Protein AF-A0A8H3CJD5-F1 (afdb_monomer)

Structure (mmCIF, N/CA/C/O backbone):
data_AF-A0A8H3CJD5-F1
#
_entry.id   AF-A0A8H3CJD5-F1
#
loop_
_atom_site.group_PDB
_atom_site.id
_atom_site.type_symbol
_atom_site.label_atom_id
_atom_site.label_alt_id
_atom_site.label_comp_id
_atom_site.label_asym_id
_atom_site.label_entity_id
_atom_site.label_seq_id
_atom_site.pdbx_PDB_ins_code
_atom_site.Cartn_x
_atom_site.Cartn_y
_atom_site.Cartn_z
_atom_site.occupancy
_atom_site.B_iso_or_equiv
_atom_site.auth_seq_id
_atom_site.auth_comp_id
_atom_site.auth_asym_id
_atom_site.auth_atom_id
_atom_site.pdbx_PDB_model_num
ATOM 1 N N . MET A 1 1 ? 8.007 17.755 4.905 1.00 32.25 1 MET A N 1
ATOM 2 C CA . MET A 1 1 ? 7.784 16.743 3.849 1.00 32.25 1 MET A CA 1
ATOM 3 C C . MET A 1 1 ? 7.126 15.543 4.519 1.00 32.25 1 MET A C 1
ATOM 5 O O . MET A 1 1 ? 7.760 14.934 5.369 1.00 32.25 1 MET A O 1
AT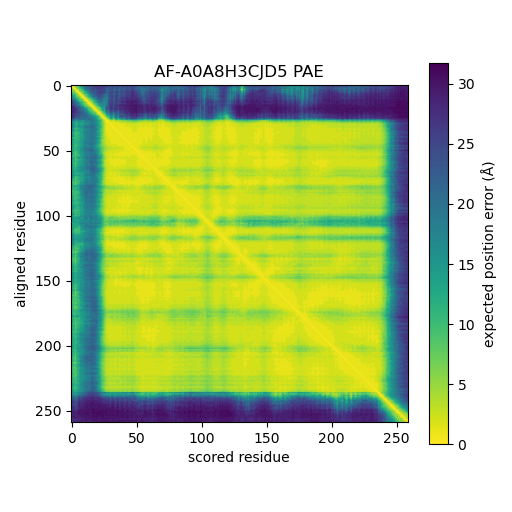OM 9 N N . SER A 1 2 ? 5.837 15.286 4.283 1.00 36.25 2 SER A N 1
ATOM 10 C CA . SER A 1 2 ? 5.121 14.165 4.912 1.00 36.25 2 SER A CA 1
ATOM 11 C C . SER A 1 2 ? 5.588 12.843 4.292 1.00 36.25 2 SER A C 1
ATOM 13 O O . SER A 1 2 ? 5.444 12.630 3.088 1.00 36.25 2 SER A O 1
ATOM 15 N N . MET A 1 3 ? 6.229 11.997 5.103 1.00 37.34 3 MET A N 1
ATOM 16 C CA . MET A 1 3 ? 6.775 10.709 4.666 1.00 37.34 3 MET A CA 1
ATOM 17 C C . MET A 1 3 ? 5.671 9.660 4.519 1.00 37.34 3 MET A C 1
ATOM 19 O O . MET A 1 3 ? 4.773 9.578 5.353 1.00 37.34 3 MET A O 1
ATOM 23 N N . TRP A 1 4 ? 5.809 8.828 3.486 1.00 46.38 4 TRP A N 1
ATOM 24 C CA . TRP A 1 4 ? 4.890 7.768 3.057 1.00 46.38 4 TRP A CA 1
ATOM 25 C C . TRP A 1 4 ? 4.510 6.694 4.075 1.00 46.38 4 TRP A C 1
ATOM 27 O O . TRP A 1 4 ? 3.525 5.992 3.866 1.00 46.38 4 TRP A O 1
ATOM 37 N N . TYR A 1 5 ? 5.265 6.543 5.160 1.00 40.59 5 TYR A N 1
ATOM 38 C CA . TYR A 1 5 ? 5.027 5.476 6.121 1.00 40.59 5 TYR A CA 1
ATOM 39 C C . TYR A 1 5 ? 4.944 6.018 7.539 1.00 40.59 5 TYR A C 1
ATOM 41 O O . TYR A 1 5 ? 5.945 6.410 8.139 1.00 40.59 5 TYR A O 1
ATOM 49 N N . GLY A 1 6 ? 3.758 5.876 8.130 1.00 39.88 6 GLY A N 1
ATOM 50 C CA . GLY A 1 6 ? 3.691 5.529 9.540 1.00 39.88 6 GLY A CA 1
ATOM 51 C C . GLY A 1 6 ? 4.467 4.224 9.749 1.00 39.88 6 GLY A C 1
ATOM 52 O O . GLY A 1 6 ? 4.307 3.274 8.992 1.00 39.88 6 GLY A O 1
ATOM 53 N N . ASN A 1 7 ? 5.347 4.189 10.746 1.00 38.81 7 ASN A N 1
ATOM 54 C CA . ASN A 1 7 ? 6.094 3.036 11.273 1.00 38.81 7 ASN A CA 1
ATOM 55 C C . ASN A 1 7 ? 5.765 1.635 10.697 1.00 38.81 7 ASN A C 1
ATOM 57 O O . ASN A 1 7 ? 5.088 0.850 11.355 1.00 38.81 7 ASN A O 1
ATOM 61 N N . SER A 1 8 ? 6.297 1.265 9.529 1.00 36.72 8 SER A N 1
ATOM 62 C CA . SER A 1 8 ? 6.505 -0.152 9.195 1.00 36.72 8 SER A CA 1
ATOM 63 C C . SER A 1 8 ? 7.839 -0.606 9.807 1.00 36.72 8 SER A C 1
ATOM 65 O O . SER A 1 8 ? 8.872 0.047 9.621 1.00 36.72 8 SER A O 1
ATOM 67 N N . TYR A 1 9 ? 7.804 -1.633 10.658 1.00 40.12 9 TYR A N 1
ATOM 68 C CA . TYR A 1 9 ? 8.939 -2.053 11.488 1.00 40.12 9 TYR A CA 1
ATOM 69 C C . TYR A 1 9 ? 9.870 -3.011 10.732 1.00 40.12 9 TYR A C 1
ATOM 71 O O . TYR A 1 9 ? 9.428 -4.027 10.198 1.00 40.12 9 TYR A O 1
ATOM 79 N N . SER A 1 10 ? 11.173 -2.709 10.760 1.00 31.14 10 SER A N 1
ATOM 80 C CA . SER A 1 10 ? 12.240 -3.700 10.594 1.00 31.14 10 SER A CA 1
ATOM 81 C C . SER A 1 10 ? 12.514 -4.333 11.960 1.00 31.14 10 SER A C 1
ATOM 83 O O . SER A 1 10 ? 12.595 -3.622 12.963 1.00 31.14 10 SER A O 1
ATOM 85 N N . SER A 1 11 ? 12.613 -5.661 12.013 1.00 33.69 11 SER A N 1
ATOM 86 C CA . SER A 1 11 ? 13.013 -6.378 13.223 1.00 33.69 11 SER A CA 1
ATOM 87 C C . SER A 1 11 ? 14.509 -6.187 13.447 1.00 33.69 11 SER A C 1
ATOM 89 O O . SER A 1 11 ? 15.326 -6.846 12.807 1.00 33.69 11 SER A O 1
ATOM 91 N N . TYR A 1 12 ? 14.859 -5.314 14.374 1.00 28.00 12 TYR A N 1
ATOM 92 C CA . TYR A 1 12 ? 16.090 -5.486 15.124 1.00 28.00 12 TYR A CA 1
ATOM 93 C C . TYR A 1 12 ? 15.682 -5.734 16.571 1.00 28.00 12 TYR A C 1
ATOM 95 O O . TYR A 1 12 ? 15.040 -4.889 17.197 1.00 28.00 12 TYR A O 1
ATOM 103 N N . ASP A 1 13 ? 15.968 -6.951 17.031 1.00 42.56 13 ASP A N 1
ATOM 104 C CA . ASP A 1 13 ? 15.887 -7.360 18.428 1.00 42.56 13 ASP A CA 1
ATOM 105 C C . ASP A 1 13 ? 16.680 -6.389 19.301 1.00 42.56 13 ASP A C 1
ATOM 107 O O . ASP A 1 13 ? 17.832 -6.107 18.987 1.00 42.56 13 ASP A O 1
ATOM 111 N N . MET A 1 14 ? 16.073 -5.904 20.388 1.00 30.45 14 MET A N 1
ATOM 112 C CA . MET A 1 14 ? 16.760 -5.370 21.572 1.00 30.45 14 MET A CA 1
ATOM 113 C C . MET A 1 14 ? 15.810 -5.379 22.795 1.00 30.45 14 MET A C 1
ATOM 115 O O . MET A 1 14 ? 14.591 -5.482 22.622 1.00 30.45 14 MET A O 1
ATOM 119 N N . PRO A 1 15 ? 16.354 -5.376 24.030 1.00 32.06 15 PRO A N 1
ATOM 120 C CA . PRO A 1 15 ? 15.953 -6.304 25.083 1.00 32.06 15 PRO A CA 1
ATOM 121 C C . PRO A 1 15 ? 14.741 -5.859 25.897 1.00 32.06 15 PRO A C 1
ATOM 123 O O . PRO A 1 15 ? 14.375 -4.688 25.974 1.00 32.06 15 PRO A O 1
ATOM 126 N N . ALA A 1 16 ? 14.128 -6.859 26.527 1.00 37.16 16 ALA A N 1
ATOM 127 C CA . ALA A 1 16 ? 12.999 -6.713 27.420 1.00 37.16 16 ALA A CA 1
ATOM 128 C C . ALA A 1 16 ? 13.371 -5.909 28.672 1.00 37.16 16 ALA A C 1
ATOM 130 O O . ALA A 1 16 ? 14.090 -6.397 29.539 1.00 37.16 16 ALA A O 1
ATOM 131 N N . SER A 1 17 ? 12.790 -4.726 28.820 1.00 32.16 17 SER A N 1
ATOM 132 C CA . SER A 1 17 ? 12.550 -4.145 30.135 1.00 32.16 17 SER A CA 1
ATOM 133 C C . SER A 1 17 ? 11.244 -3.344 30.134 1.00 32.16 17 SER A C 1
ATOM 135 O O . SER A 1 17 ? 10.881 -2.722 29.138 1.00 32.16 17 SER A O 1
ATOM 137 N N . SER A 1 18 ? 10.532 -3.494 31.258 1.00 31.20 18 SER A N 1
ATOM 138 C CA . SER A 1 18 ? 9.281 -2.856 31.709 1.00 31.20 18 SER A CA 1
ATOM 139 C C . SER A 1 18 ? 7.968 -3.114 30.938 1.00 31.20 18 SER A C 1
ATOM 141 O O . SER A 1 18 ? 7.510 -2.331 30.117 1.00 31.20 18 SER A O 1
ATOM 143 N N . GLU A 1 19 ? 7.338 -4.238 31.313 1.00 37.94 19 GLU A N 1
ATOM 144 C CA . GLU A 1 19 ? 5.948 -4.351 31.810 1.00 37.94 19 GLU A CA 1
ATOM 145 C C . GLU A 1 19 ? 4.758 -3.704 31.055 1.00 37.94 19 GLU A C 1
ATOM 147 O O . GLU A 1 19 ? 4.637 -2.491 30.967 1.00 37.94 19 GLU A O 1
ATOM 152 N N . HIS A 1 20 ? 3.758 -4.504 30.640 1.00 32.00 20 HIS A N 1
ATOM 153 C CA . HIS A 1 20 ? 2.598 -4.909 31.473 1.00 32.00 20 HIS A CA 1
ATOM 154 C C . HIS A 1 20 ? 1.541 -5.686 30.627 1.00 32.00 20 HIS A C 1
ATOM 156 O O . HIS A 1 20 ? 0.988 -5.183 29.653 1.00 32.00 20 HIS A O 1
ATOM 162 N N . ARG A 1 21 ? 1.291 -6.941 31.037 1.00 34.91 21 ARG A N 1
ATOM 163 C CA . ARG A 1 21 ? 0.039 -7.743 31.015 1.00 34.91 21 ARG A CA 1
ATOM 164 C C . ARG A 1 21 ? -0.833 -7.851 29.741 1.00 34.91 21 ARG A C 1
ATOM 166 O O . ARG A 1 21 ? -1.634 -6.986 29.417 1.00 34.91 21 ARG A O 1
ATOM 173 N N . ILE A 1 22 ? -0.754 -9.033 29.119 1.00 36.81 22 ILE A N 1
ATOM 174 C CA . ILE A 1 22 ? -1.809 -10.040 28.816 1.00 36.81 22 ILE A CA 1
ATOM 175 C C . ILE A 1 22 ? -1.194 -10.956 27.747 1.00 36.81 22 ILE A C 1
ATOM 177 O O . ILE A 1 22 ? -0.646 -10.452 26.768 1.00 36.81 22 ILE A O 1
ATOM 181 N N . GLY A 1 23 ? -1.237 -12.276 27.961 1.00 38.16 23 GLY A N 1
ATOM 182 C CA . GLY A 1 23 ? -0.544 -13.319 27.190 1.00 38.16 23 GLY A CA 1
ATOM 183 C C . GLY A 1 23 ? -0.824 -13.330 25.682 1.00 38.16 23 GLY A C 1
ATOM 184 O O . GLY A 1 23 ? -1.561 -14.170 25.182 1.00 38.16 23 GLY A O 1
ATOM 185 N N . MET A 1 24 ? -0.202 -12.408 24.952 1.00 45.59 24 MET A N 1
ATOM 186 C CA . MET A 1 24 ? -0.223 -12.305 23.496 1.00 45.59 24 MET A CA 1
ATOM 187 C C . MET A 1 24 ? 1.098 -12.828 22.939 1.00 45.59 24 MET A C 1
ATOM 189 O O . MET A 1 24 ? 2.171 -12.405 23.379 1.00 45.59 24 MET A O 1
ATOM 193 N N . ARG A 1 25 ? 1.041 -13.711 21.937 1.00 46.69 25 ARG A N 1
ATOM 194 C CA . ARG A 1 25 ? 2.240 -14.108 21.192 1.00 46.69 25 ARG A CA 1
ATOM 195 C C . ARG A 1 25 ? 2.829 -12.884 20.484 1.00 46.69 25 ARG A C 1
ATOM 197 O O . ARG A 1 25 ? 2.176 -12.247 19.663 1.00 46.69 25 ARG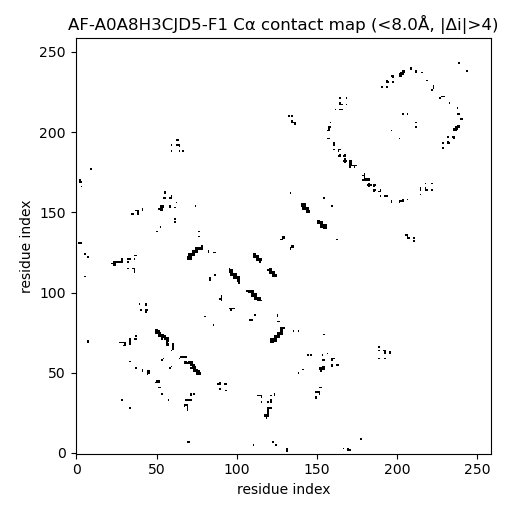 A O 1
ATOM 204 N N . ARG A 1 26 ? 4.091 -12.572 20.787 1.00 53.69 26 ARG A N 1
ATOM 205 C CA . ARG A 1 26 ? 4.930 -11.688 19.970 1.00 53.69 26 ARG A CA 1
ATOM 206 C C . ARG A 1 26 ? 5.388 -12.500 18.756 1.00 53.69 26 ARG A C 1
ATOM 208 O O . ARG A 1 26 ? 6.263 -13.344 18.888 1.00 53.69 26 ARG A O 1
ATOM 215 N N . GLY A 1 27 ? 4.765 -12.293 17.602 1.00 67.19 27 GLY A N 1
ATOM 216 C CA . GLY A 1 27 ? 5.144 -12.950 16.351 1.00 67.19 27 GLY A CA 1
ATOM 217 C C . GLY A 1 27 ? 4.928 -12.015 15.169 1.00 67.19 27 GLY A C 1
ATOM 218 O O . GLY A 1 27 ? 4.034 -11.169 15.214 1.00 67.19 27 GLY A O 1
ATOM 219 N N . ARG A 1 28 ? 5.760 -12.141 14.127 1.00 84.19 28 ARG A N 1
ATOM 220 C CA . ARG A 1 28 ? 5.494 -11.467 12.850 1.00 84.19 28 ARG A CA 1
ATOM 221 C C . ARG A 1 28 ? 4.179 -12.008 12.277 1.00 84.19 28 ARG A C 1
ATOM 223 O O . ARG A 1 28 ? 4.000 -13.228 12.298 1.00 84.19 28 ARG A O 1
ATOM 230 N N . PRO A 1 29 ? 3.285 -11.143 11.778 1.00 91.62 29 PRO A N 1
ATOM 231 C CA . PRO A 1 29 ? 2.049 -11.603 11.171 1.00 91.62 29 PRO A CA 1
ATOM 232 C C . PRO A 1 29 ? 2.339 -12.459 9.940 1.00 91.62 29 PRO A C 1
ATOM 234 O O . PRO A 1 29 ? 3.230 -12.162 9.142 1.00 91.62 29 PRO A O 1
ATOM 237 N N . THR A 1 30 ? 1.588 -13.543 9.802 1.00 94.12 30 THR A N 1
ATOM 238 C CA . THR A 1 30 ? 1.563 -14.347 8.583 1.00 94.12 30 THR A CA 1
ATOM 239 C C . THR A 1 30 ? 0.788 -13.611 7.492 1.00 94.12 30 THR A C 1
ATOM 241 O O . THR A 1 30 ? 0.072 -12.643 7.750 1.00 94.12 30 THR A O 1
ATOM 244 N N . TYR A 1 31 ? 0.872 -14.092 6.250 1.00 95.56 31 TYR A N 1
ATOM 245 C CA . TYR A 1 31 ? 0.053 -13.518 5.183 1.00 95.56 31 TYR A CA 1
ATOM 246 C C . TYR A 1 31 ? -1.455 -13.694 5.442 1.00 95.56 31 TYR A C 1
ATOM 248 O O . TYR A 1 31 ? -2.230 -12.801 5.113 1.00 95.56 31 TYR A O 1
ATOM 256 N N . GLY A 1 32 ? -1.860 -14.795 6.087 1.00 96.25 32 GLY A N 1
ATOM 257 C CA . GLY A 1 32 ? -3.247 -15.016 6.508 1.00 96.25 32 GLY A CA 1
ATOM 258 C C . GLY A 1 32 ? -3.726 -13.963 7.508 1.00 96.25 32 GLY A C 1
ATOM 259 O O . GLY A 1 32 ? -4.777 -13.370 7.298 1.00 96.25 32 GLY A O 1
ATOM 260 N N . ASP A 1 33 ? -2.908 -13.630 8.514 1.00 96.19 33 ASP A N 1
ATOM 261 C CA . ASP A 1 33 ? -3.246 -12.588 9.499 1.00 96.19 33 ASP A CA 1
ATOM 262 C C . ASP A 1 33 ? -3.469 -11.216 8.831 1.00 96.19 33 ASP A C 1
ATOM 264 O O . ASP A 1 33 ? -4.356 -10.452 9.214 1.00 96.19 33 ASP A O 1
ATOM 268 N N . ILE A 1 34 ? -2.669 -10.905 7.806 1.00 97.62 34 ILE A N 1
ATOM 269 C CA . ILE A 1 34 ? -2.773 -9.662 7.028 1.00 97.62 34 ILE A CA 1
ATOM 270 C C . ILE A 1 34 ? -4.050 -9.655 6.187 1.00 97.62 34 ILE A C 1
ATOM 272 O O . ILE A 1 34 ? -4.740 -8.637 6.118 1.00 97.62 34 ILE A O 1
ATOM 276 N N . LEU A 1 35 ? -4.388 -10.785 5.565 1.00 97.94 35 LEU A N 1
ATOM 277 C CA . LEU A 1 35 ? -5.620 -10.932 4.796 1.00 97.94 35 LEU A CA 1
ATOM 278 C C . LEU A 1 35 ? -6.864 -10.858 5.683 1.00 97.94 35 LEU A C 1
ATOM 280 O O . LEU A 1 35 ? -7.841 -10.234 5.271 1.00 97.94 35 LEU A O 1
ATOM 284 N N . ASP A 1 36 ? -6.827 -11.417 6.892 1.00 97.56 36 ASP A N 1
ATOM 285 C CA . ASP A 1 36 ? -7.892 -11.282 7.890 1.00 97.56 36 ASP A CA 1
ATOM 286 C C . ASP A 1 36 ? -8.105 -9.815 8.271 1.00 97.56 36 ASP A C 1
ATOM 288 O O . ASP A 1 36 ? -9.224 -9.309 8.184 1.00 97.56 36 ASP A O 1
ATOM 292 N N . ALA A 1 37 ? -7.025 -9.110 8.629 1.00 98.25 37 ALA A N 1
ATOM 293 C CA . ALA A 1 37 ? -7.076 -7.693 8.980 1.00 98.25 37 ALA A CA 1
ATOM 294 C C . ALA A 1 37 ? -7.646 -6.839 7.834 1.00 98.25 37 ALA A C 1
ATOM 296 O O . ALA A 1 37 ? -8.523 -6.001 8.053 1.00 98.25 37 ALA A O 1
ATOM 297 N N . ALA A 1 38 ? -7.185 -7.078 6.602 1.00 98.56 38 ALA A N 1
ATOM 298 C CA . ALA A 1 38 ? -7.680 -6.382 5.420 1.00 98.56 38 ALA A CA 1
ATOM 299 C C . ALA A 1 38 ? -9.150 -6.717 5.124 1.00 98.56 38 ALA A C 1
ATOM 301 O O . ALA A 1 38 ? -9.929 -5.817 4.827 1.00 98.56 38 ALA A O 1
ATOM 302 N N . THR A 1 39 ? -9.548 -7.987 5.240 1.00 98.50 39 THR A N 1
ATOM 303 C CA . THR A 1 39 ? -10.928 -8.439 4.997 1.00 98.50 39 THR A CA 1
ATOM 304 C C . THR A 1 39 ? -11.899 -7.794 5.977 1.00 98.50 39 THR A C 1
ATOM 306 O O . THR A 1 39 ? -12.938 -7.276 5.564 1.00 98.50 39 THR A O 1
ATOM 309 N N . ASP A 1 40 ? -11.552 -7.793 7.264 1.00 98.50 40 ASP A N 1
ATOM 310 C CA . ASP A 1 40 ? -12.383 -7.197 8.304 1.00 98.50 40 ASP A CA 1
ATOM 311 C C . ASP A 1 40 ? -12.502 -5.676 8.107 1.00 98.50 40 ASP A C 1
ATOM 313 O O . ASP A 1 40 ? -13.600 -5.134 8.224 1.00 98.50 40 ASP A O 1
ATOM 317 N N . ALA A 1 41 ? -11.418 -4.985 7.732 1.00 98.62 41 ALA A N 1
ATOM 318 C CA . ALA A 1 41 ? -11.457 -3.548 7.452 1.00 98.62 41 ALA A CA 1
ATOM 319 C C . ALA A 1 41 ? -12.300 -3.218 6.209 1.00 98.62 41 ALA A C 1
ATOM 321 O O . ALA A 1 41 ? -13.162 -2.339 6.255 1.00 98.62 41 ALA A O 1
ATOM 322 N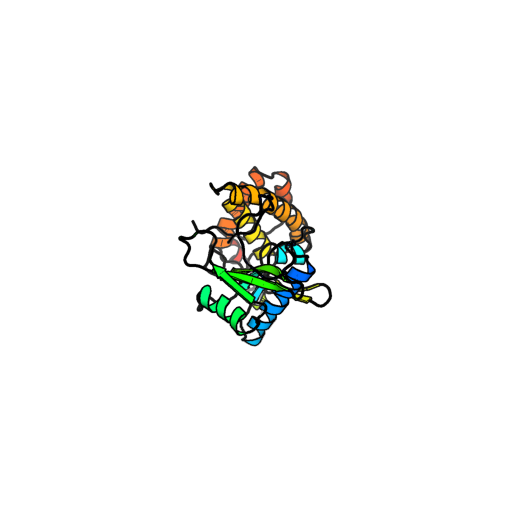 N . VAL A 1 42 ? -12.093 -3.950 5.108 1.00 98.50 42 VAL A N 1
ATOM 323 C CA . VAL A 1 42 ? -12.841 -3.779 3.853 1.00 98.50 42 VAL A CA 1
ATOM 324 C C . VAL A 1 42 ? -14.334 -3.968 4.086 1.00 98.50 42 VAL A C 1
ATOM 326 O O . VAL A 1 42 ? -15.119 -3.111 3.691 1.00 98.50 42 VAL A O 1
ATOM 329 N N . ARG A 1 43 ? -14.733 -5.031 4.796 1.00 98.38 43 ARG A N 1
ATOM 330 C CA . ARG A 1 43 ? -16.143 -5.302 5.104 1.00 98.38 43 ARG A CA 1
ATOM 331 C C . ARG A 1 43 ? -16.796 -4.144 5.859 1.00 98.38 43 ARG A C 1
ATOM 333 O O . ARG A 1 43 ? -17.935 -3.792 5.566 1.00 98.38 43 ARG A O 1
ATOM 340 N N . VAL A 1 44 ? -16.088 -3.555 6.823 1.00 98.50 44 VAL A N 1
ATOM 341 C CA . VAL A 1 44 ? -16.604 -2.444 7.636 1.00 98.50 44 VAL A CA 1
ATOM 342 C C . VAL A 1 44 ? -16.849 -1.182 6.801 1.00 98.50 44 VAL A C 1
ATOM 344 O O . VAL A 1 44 ? -17.850 -0.497 7.035 1.00 98.50 44 VAL A O 1
ATOM 347 N N . PHE A 1 45 ? -15.964 -0.871 5.849 1.00 98.25 45 PHE A N 1
ATOM 348 C CA . PHE A 1 45 ? -16.125 0.278 4.951 1.00 98.25 45 PHE A CA 1
ATOM 349 C C . PHE A 1 45 ? -17.174 0.026 3.863 1.00 98.25 45 PHE A C 1
ATOM 351 O O . PHE A 1 45 ? -18.049 0.867 3.660 1.00 98.25 45 PHE A O 1
ATOM 358 N N . GLU A 1 46 ? -17.160 -1.146 3.220 1.00 96.81 46 GLU A N 1
ATOM 359 C CA . GLU A 1 46 ? -18.135 -1.493 2.178 1.00 96.81 46 GLU A CA 1
ATOM 360 C C . GLU A 1 46 ? -19.569 -1.527 2.723 1.00 96.81 46 GLU A C 1
ATOM 362 O O . GLU A 1 46 ? -20.480 -1.026 2.068 1.00 96.81 46 GLU A O 1
ATOM 367 N N . ALA A 1 47 ? -19.774 -2.019 3.952 1.00 97.62 47 ALA A N 1
ATOM 368 C CA . ALA A 1 47 ? -21.082 -2.001 4.615 1.00 97.62 47 ALA A CA 1
ATOM 369 C C . ALA A 1 47 ? -21.640 -0.581 4.843 1.00 97.62 47 ALA A C 1
ATOM 371 O O . ALA A 1 47 ? -22.837 -0.417 5.063 1.00 97.62 47 ALA A O 1
ATOM 372 N N . ARG A 1 48 ? -20.783 0.445 4.791 1.00 95.75 48 ARG A N 1
ATOM 373 C CA . ARG A 1 48 ? -21.149 1.864 4.903 1.00 95.75 48 ARG A CA 1
ATOM 374 C C . ARG A 1 48 ? -21.197 2.579 3.550 1.00 95.75 48 ARG A C 1
ATOM 376 O O . ARG A 1 48 ? -21.379 3.790 3.513 1.00 95.75 48 ARG A O 1
ATOM 383 N N . GLY A 1 49 ? -21.002 1.856 2.447 1.00 96.00 49 GLY A N 1
ATOM 384 C CA . GLY A 1 49 ? -20.913 2.441 1.108 1.00 96.00 49 GLY A CA 1
ATOM 385 C C . GLY A 1 49 ? -19.605 3.193 0.837 1.00 96.00 49 GLY A C 1
ATOM 386 O O . GLY A 1 49 ? -19.479 3.832 -0.206 1.00 96.00 49 GLY A O 1
ATOM 387 N N . THR A 1 50 ? -18.613 3.117 1.730 1.00 96.62 50 THR A N 1
ATOM 388 C CA . THR A 1 50 ? -17.310 3.761 1.538 1.00 96.62 50 THR A CA 1
ATOM 389 C C . THR A 1 50 ? -16.412 2.873 0.684 1.00 96.62 50 THR A C 1
ATOM 391 O O . THR A 1 50 ? -16.156 1.714 1.017 1.00 96.62 50 THR A O 1
ATOM 394 N N . ARG A 1 51 ? -15.899 3.416 -0.424 1.00 97.44 51 ARG A N 1
ATOM 395 C CA . ARG A 1 51 ? -14.981 2.688 -1.309 1.00 97.44 51 ARG A CA 1
ATOM 396 C C . ARG A 1 51 ? -13.588 2.665 -0.691 1.00 97.44 51 ARG A C 1
ATOM 398 O O . ARG A 1 51 ? -13.057 3.691 -0.279 1.00 97.44 51 ARG A O 1
ATOM 405 N N . VAL A 1 52 ? -12.992 1.482 -0.642 1.00 98.38 52 VAL A N 1
ATOM 406 C CA . VAL A 1 52 ? -11.664 1.254 -0.072 1.00 98.38 52 VAL A CA 1
ATOM 407 C C . VAL A 1 52 ? -10.917 0.253 -0.938 1.00 98.38 52 VAL A C 1
ATOM 409 O O . VAL A 1 52 ? -11.531 -0.619 -1.551 1.00 98.38 52 VAL A O 1
ATOM 412 N N . CYS A 1 53 ? -9.598 0.373 -1.015 1.00 98.75 53 CYS A N 1
ATOM 413 C CA . CYS A 1 53 ? -8.767 -0.576 -1.744 1.00 98.75 53 CYS A CA 1
ATOM 414 C C . CYS A 1 53 ? -7.374 -0.698 -1.130 1.00 98.75 53 CYS A C 1
ATOM 416 O O . CYS A 1 53 ? -6.863 0.241 -0.531 1.00 98.75 53 CYS A O 1
ATOM 418 N N . ALA A 1 54 ? -6.747 -1.857 -1.274 1.00 98.62 54 ALA A N 1
ATOM 419 C CA . ALA A 1 54 ? -5.378 -2.076 -0.856 1.00 98.62 54 ALA A CA 1
ATOM 420 C C . ALA A 1 54 ? -4.407 -1.303 -1.751 1.00 98.62 54 ALA A C 1
ATOM 422 O O . ALA A 1 54 ? -4.535 -1.284 -2.980 1.00 98.62 54 ALA A O 1
ATOM 423 N N . VAL A 1 55 ? -3.397 -0.728 -1.109 1.00 98.12 55 VAL A N 1
ATOM 424 C CA . VAL A 1 55 ? -2.185 -0.171 -1.713 1.00 98.12 55 VAL A CA 1
ATOM 425 C C . VAL A 1 55 ? -0.970 -0.792 -1.008 1.00 98.12 55 VAL A C 1
ATOM 427 O O . VAL A 1 55 ? -1.090 -1.823 -0.339 1.00 98.12 55 VAL A O 1
ATOM 430 N N . GLY A 1 56 ? 0.221 -0.225 -1.206 1.00 96.31 56 GLY A N 1
ATOM 431 C CA . GLY A 1 56 ? 1.414 -0.628 -0.462 1.00 96.31 56 GLY A CA 1
ATOM 432 C C . GLY A 1 56 ? 1.772 -2.110 -0.615 1.00 96.31 56 GLY A C 1
ATOM 433 O O . GLY A 1 56 ? 1.593 -2.704 -1.680 1.00 96.31 56 GLY A O 1
ATOM 434 N N . GLY A 1 57 ? 2.326 -2.709 0.442 1.00 96.56 57 GLY A N 1
ATOM 435 C CA . GLY A 1 57 ? 2.880 -4.068 0.382 1.00 96.56 57 GLY A CA 1
ATOM 436 C C . GLY A 1 57 ? 1.840 -5.154 0.080 1.00 96.56 57 GLY A C 1
ATOM 437 O O . GLY A 1 57 ? 2.126 -6.082 -0.681 1.00 96.56 57 GLY A O 1
ATOM 438 N N . LEU A 1 58 ? 0.633 -5.026 0.640 1.00 98.06 58 LEU A N 1
ATOM 439 C CA . LEU A 1 58 ? -0.471 -5.956 0.395 1.00 98.06 58 LEU A CA 1
ATOM 440 C C . LEU A 1 58 ? -0.912 -5.936 -1.069 1.00 98.06 58 LEU A C 1
ATOM 442 O O . LEU A 1 58 ? -1.048 -7.002 -1.672 1.00 98.06 58 LEU A O 1
ATOM 446 N N . ALA A 1 59 ? -1.071 -4.749 -1.658 1.00 98.31 59 ALA A N 1
ATOM 447 C CA . ALA A 1 59 ? -1.389 -4.633 -3.076 1.00 98.31 59 ALA A CA 1
ATOM 448 C C . ALA A 1 59 ? -0.295 -5.249 -3.952 1.00 98.31 59 ALA A C 1
ATOM 450 O O . ALA A 1 59 ? -0.601 -6.039 -4.838 1.00 98.31 59 ALA A O 1
ATOM 451 N N . CYS A 1 60 ? 0.985 -4.980 -3.661 1.00 98.25 60 CYS A N 1
ATOM 452 C CA . CYS A 1 60 ? 2.088 -5.592 -4.404 1.00 98.25 60 CYS A CA 1
ATOM 453 C C . CYS A 1 60 ? 2.020 -7.126 -4.372 1.00 98.25 60 CYS A C 1
ATOM 455 O O . CYS A 1 60 ? 2.196 -7.772 -5.403 1.00 98.25 60 CYS A O 1
ATOM 457 N N . LYS A 1 61 ? 1.759 -7.714 -3.197 1.00 97.81 61 LYS A N 1
ATOM 458 C CA . LYS A 1 61 ? 1.621 -9.166 -3.026 1.00 97.81 61 LYS A CA 1
ATOM 459 C C . LYS A 1 61 ? 0.446 -9.724 -3.836 1.00 97.81 61 LYS A C 1
ATOM 461 O O . LYS A 1 61 ? 0.606 -10.741 -4.504 1.00 97.81 61 LYS A O 1
ATOM 466 N N . LEU A 1 62 ? -0.700 -9.042 -3.819 1.00 97.94 62 LEU A N 1
ATOM 467 C CA . LEU A 1 62 ? -1.895 -9.430 -4.579 1.00 97.94 62 LEU A CA 1
ATOM 468 C C . LEU A 1 62 ? -1.736 -9.265 -6.102 1.00 97.94 62 LEU A C 1
ATOM 470 O O . LEU A 1 62 ? -2.404 -9.973 -6.850 1.00 97.94 62 LEU A O 1
ATOM 474 N N . GLU A 1 63 ? -0.835 -8.394 -6.563 1.00 97.12 63 GLU A N 1
ATOM 475 C CA . GLU A 1 63 ? -0.447 -8.278 -7.980 1.00 97.12 63 GLU A CA 1
ATOM 476 C C . GLU A 1 63 ? 0.615 -9.305 -8.413 1.00 97.12 63 GLU A C 1
ATOM 478 O O . GLU A 1 63 ? 1.037 -9.309 -9.565 1.00 97.12 63 GLU A O 1
ATOM 483 N N . GLY A 1 64 ? 1.040 -10.201 -7.515 1.00 96.50 64 GLY A N 1
ATOM 484 C CA . GLY A 1 64 ? 1.953 -11.303 -7.832 1.00 96.50 64 GLY A CA 1
ATOM 485 C C . GLY A 1 64 ? 3.384 -11.131 -7.320 1.00 96.50 64 GLY A C 1
ATOM 486 O O . GLY A 1 64 ? 4.246 -11.949 -7.640 1.00 96.50 64 GLY A O 1
ATOM 487 N N . ASN A 1 65 ? 3.670 -10.114 -6.500 1.00 96.44 65 ASN A N 1
ATOM 488 C CA . ASN A 1 65 ? 4.962 -10.031 -5.820 1.00 96.44 65 ASN A CA 1
ATOM 489 C C . ASN A 1 65 ? 5.136 -11.209 -4.836 1.00 96.44 65 ASN A C 1
ATOM 491 O O . ASN A 1 65 ? 4.191 -11.689 -4.211 1.00 96.44 65 ASN A O 1
ATOM 495 N N . ILE A 1 66 ? 6.366 -11.686 -4.663 1.00 94.25 66 ILE A N 1
ATOM 496 C CA . ILE A 1 66 ? 6.671 -12.846 -3.816 1.00 94.25 66 ILE A CA 1
ATOM 497 C C . ILE A 1 66 ? 6.783 -12.478 -2.335 1.00 94.25 66 ILE A C 1
ATOM 499 O O . ILE A 1 66 ? 6.460 -13.301 -1.477 1.00 94.25 66 ILE A O 1
ATOM 503 N N . ARG A 1 67 ? 7.185 -11.242 -2.020 1.00 93.62 67 ARG A N 1
ATOM 504 C CA . ARG A 1 67 ? 7.422 -10.792 -0.646 1.00 93.62 67 ARG A CA 1
ATOM 505 C C . ARG A 1 67 ? 6.119 -10.720 0.150 1.00 93.62 67 ARG A C 1
ATOM 507 O O . ARG A 1 67 ? 5.133 -10.153 -0.309 1.00 93.62 67 ARG A O 1
ATOM 514 N N . THR A 1 68 ? 6.131 -11.251 1.368 1.00 93.44 68 THR A N 1
ATOM 515 C CA . THR A 1 68 ? 5.009 -11.101 2.302 1.00 93.44 68 THR A CA 1
ATOM 516 C C . THR A 1 68 ? 5.063 -9.708 2.953 1.00 93.44 68 THR A C 1
ATOM 518 O O . THR A 1 68 ? 6.130 -9.320 3.443 1.00 93.44 68 THR A O 1
ATOM 521 N N . PRO A 1 69 ? 3.971 -8.919 2.923 1.00 94.19 69 PRO A N 1
ATOM 522 C CA . PRO A 1 69 ? 3.881 -7.664 3.677 1.00 94.19 69 PRO A CA 1
ATOM 523 C C . PRO A 1 69 ? 3.895 -7.924 5.191 1.00 94.19 69 PRO A C 1
ATOM 525 O O . PRO A 1 69 ? 3.785 -9.068 5.613 1.00 94.19 69 PRO A O 1
ATOM 528 N N . ASN A 1 70 ? 4.035 -6.878 6.008 1.00 91.81 70 ASN A N 1
ATOM 529 C CA . ASN A 1 70 ? 3.923 -6.983 7.475 1.00 91.81 70 ASN A CA 1
ATOM 530 C C . ASN A 1 70 ? 2.734 -6.177 8.031 1.00 91.81 70 ASN A C 1
ATOM 532 O O . ASN A 1 70 ? 2.442 -6.223 9.225 1.00 91.81 70 ASN A O 1
ATOM 536 N N . ASP A 1 71 ? 2.088 -5.412 7.165 1.00 94.69 71 ASP A N 1
ATOM 537 C CA . ASP A 1 71 ? 1.077 -4.410 7.441 1.00 94.69 71 ASP A CA 1
ATOM 538 C C . ASP A 1 71 ? 0.037 -4.402 6.316 1.00 94.69 71 ASP A C 1
ATOM 540 O O . ASP A 1 71 ? 0.201 -5.015 5.254 1.00 94.69 71 ASP A O 1
ATOM 544 N N . VAL A 1 72 ? -1.075 -3.736 6.601 1.00 98.12 72 VAL A N 1
ATOM 545 C CA . VAL A 1 72 ? -2.173 -3.514 5.670 1.00 98.12 72 VAL A CA 1
ATOM 546 C C . VAL A 1 72 ? -2.238 -2.022 5.376 1.00 98.12 72 VAL A C 1
ATOM 548 O O . VAL A 1 72 ? -2.623 -1.251 6.248 1.00 98.12 72 VAL A O 1
ATOM 551 N N . ASP A 1 73 ? -1.916 -1.626 4.148 1.00 97.94 73 ASP A N 1
ATOM 552 C CA . ASP A 1 73 ? -2.138 -0.264 3.661 1.00 97.94 73 ASP A CA 1
ATOM 553 C C . ASP A 1 73 ? -3.440 -0.226 2.847 1.00 97.94 73 ASP A C 1
ATOM 555 O O . ASP A 1 73 ? -3.540 -0.859 1.790 1.00 97.94 73 ASP A O 1
ATOM 559 N N . LEU A 1 74 ? -4.443 0.517 3.315 1.00 98.56 74 LEU A N 1
ATOM 560 C CA . LEU A 1 74 ? -5.703 0.730 2.599 1.00 98.56 74 LEU A CA 1
ATOM 561 C C . LEU A 1 74 ? -5.849 2.192 2.210 1.00 98.56 74 LEU A C 1
ATOM 563 O O . LEU A 1 74 ? -5.722 3.075 3.046 1.00 98.56 74 LEU A O 1
ATOM 567 N N . LEU A 1 75 ? -6.190 2.449 0.957 1.00 98.44 75 LEU A N 1
ATOM 568 C CA . LEU A 1 75 ? -6.634 3.745 0.480 1.00 98.44 75 LEU A CA 1
ATOM 569 C C . LEU A 1 75 ? -8.161 3.809 0.566 1.00 98.44 75 LEU A C 1
ATOM 571 O O . LEU A 1 75 ? -8.863 3.115 -0.174 1.00 98.44 75 LEU A O 1
ATOM 575 N N . VAL A 1 76 ? -8.657 4.629 1.487 1.00 98.06 76 VAL A N 1
ATOM 576 C CA . VAL A 1 76 ? -10.078 4.933 1.659 1.00 98.06 76 VAL A CA 1
ATOM 577 C C . VAL A 1 76 ? -10.401 6.115 0.749 1.00 98.06 76 VAL A C 1
ATOM 579 O O . VAL A 1 76 ? -9.830 7.193 0.909 1.00 98.06 76 VAL A O 1
ATOM 582 N N . LEU A 1 77 ? -11.291 5.916 -0.225 1.00 96.56 77 LEU A N 1
ATOM 583 C CA . LEU A 1 77 ? -11.743 6.964 -1.144 1.00 96.56 77 LEU A CA 1
ATOM 584 C C . LEU A 1 77 ? -12.801 7.834 -0.451 1.00 96.56 77 LEU A C 1
ATOM 586 O O . LEU A 1 77 ? -13.982 7.814 -0.783 1.00 96.56 77 LEU A O 1
ATOM 590 N N . ASP A 1 78 ? -12.339 8.550 0.568 1.00 93.25 78 ASP A N 1
ATOM 591 C CA . ASP A 1 78 ? -13.068 9.538 1.352 1.00 93.25 78 ASP A CA 1
ATOM 592 C C . ASP A 1 78 ? -12.118 10.710 1.605 1.00 93.25 78 ASP A C 1
ATOM 594 O O . ASP A 1 78 ? -11.041 10.530 2.174 1.00 93.25 78 ASP A O 1
ATOM 598 N N . THR A 1 79 ? -12.498 11.904 1.164 1.00 91.38 79 THR A N 1
ATOM 599 C CA . THR A 1 79 ? -11.745 13.153 1.368 1.00 91.38 79 THR A CA 1
ATOM 600 C C . THR A 1 79 ? -12.432 14.094 2.360 1.00 91.38 79 THR A C 1
ATOM 602 O O . THR A 1 79 ? -11.944 15.194 2.606 1.00 91.38 79 THR A O 1
ATOM 605 N N . THR A 1 80 ? -13.558 13.668 2.933 1.00 93.06 80 THR A N 1
ATOM 606 C CA . THR A 1 80 ? -14.403 14.463 3.832 1.00 93.06 80 THR A CA 1
ATOM 607 C C . THR A 1 80 ? -14.137 14.152 5.302 1.00 93.06 80 THR A C 1
ATOM 609 O O . THR A 1 80 ? -14.176 15.054 6.139 1.00 93.06 80 THR A O 1
ATOM 612 N N . SER A 1 81 ? -13.810 12.898 5.622 1.00 94.56 81 SER A N 1
ATOM 613 C CA . SER A 1 81 ? -13.451 12.488 6.980 1.00 94.56 81 SER A CA 1
ATOM 614 C C . SER A 1 81 ? -11.979 12.752 7.287 1.00 94.56 81 SER A C 1
ATOM 616 O O . SER A 1 81 ? -11.096 12.618 6.442 1.00 94.56 81 SER A O 1
ATOM 618 N N . THR A 1 82 ? -11.683 13.043 8.548 1.00 93.44 82 THR A N 1
ATOM 619 C CA . THR A 1 82 ? -10.312 13.063 9.066 1.00 93.44 82 THR A CA 1
ATOM 620 C C . THR A 1 82 ? -9.764 11.648 9.260 1.00 93.44 82 THR A C 1
ATOM 622 O O . THR A 1 82 ? -10.504 10.684 9.467 1.00 93.44 82 THR A O 1
ATOM 625 N N . GLN A 1 83 ? -8.435 11.542 9.305 1.00 91.81 83 GLN A N 1
ATOM 626 C CA . GLN A 1 83 ? -7.712 10.307 9.623 1.00 91.81 83 GLN A CA 1
ATOM 627 C C . GLN A 1 83 ? -8.151 9.647 10.942 1.00 91.81 83 GLN A C 1
ATOM 629 O O . GLN A 1 83 ? -8.210 8.424 11.038 1.00 91.81 83 GLN A O 1
ATOM 634 N N . GLU A 1 84 ? -8.478 10.429 11.971 1.00 92.94 84 GLU A N 1
ATOM 635 C CA . GLU A 1 84 ? -8.936 9.868 13.248 1.00 92.94 84 GLU A CA 1
ATOM 636 C C . GLU A 1 84 ? -10.392 9.385 13.168 1.00 92.94 84 GLU A C 1
ATOM 638 O O . GLU A 1 84 ? -10.712 8.326 13.707 1.00 92.94 84 GLU A O 1
ATOM 643 N N . GLN A 1 85 ? -11.257 10.078 12.416 1.00 95.88 85 GLN A N 1
ATOM 644 C CA . GLN A 1 85 ? -12.632 9.623 12.172 1.00 95.88 85 GLN A CA 1
ATOM 645 C C . GLN A 1 85 ? -12.662 8.285 11.421 1.00 95.88 85 GLN A C 1
ATOM 647 O O . GLN A 1 85 ? -13.356 7.365 11.857 1.00 95.88 85 GLN A O 1
ATOM 652 N N . ILE A 1 86 ? -11.868 8.121 10.354 1.00 96.50 86 ILE A N 1
ATOM 653 C CA . ILE A 1 86 ? -11.835 6.857 9.594 1.00 96.50 86 ILE A CA 1
ATOM 654 C C . ILE A 1 86 ? -11.293 5.683 10.422 1.00 96.50 86 ILE A C 1
ATOM 656 O O . ILE A 1 86 ? -11.784 4.561 10.293 1.00 96.50 86 ILE A O 1
ATOM 660 N N . LYS A 1 87 ? -10.336 5.919 11.330 1.00 97.50 87 LYS A N 1
ATOM 661 C CA . LYS A 1 87 ? -9.872 4.885 12.269 1.00 97.50 87 LYS A CA 1
ATOM 662 C C . LYS A 1 87 ? -10.965 4.524 13.271 1.00 97.50 87 LYS A C 1
ATOM 664 O O . LYS A 1 87 ? -11.171 3.344 13.555 1.00 97.50 87 LYS A O 1
ATOM 669 N N . GLN A 1 88 ? -11.687 5.523 13.781 1.00 97.62 88 GLN A N 1
ATOM 670 C CA . GLN A 1 88 ? -12.756 5.310 14.752 1.00 97.62 88 GLN A CA 1
ATOM 671 C C . GLN A 1 88 ? -13.919 4.497 14.164 1.00 97.62 88 GLN A C 1
ATOM 673 O O . GLN A 1 88 ? -14.517 3.698 14.883 1.00 97.62 88 GLN A O 1
ATOM 678 N N . ILE A 1 89 ? -14.196 4.622 12.860 1.00 97.75 89 ILE A N 1
ATOM 679 C CA . ILE A 1 89 ? -15.166 3.769 12.151 1.00 97.75 89 ILE A CA 1
ATOM 680 C C . ILE A 1 89 ? -14.824 2.282 12.325 1.00 97.75 89 ILE A C 1
ATOM 682 O O . ILE A 1 89 ? -15.710 1.491 12.654 1.00 97.75 89 ILE A O 1
ATOM 686 N N . LEU A 1 90 ? -13.553 1.902 12.143 1.00 98.31 90 LEU A N 1
ATOM 687 C CA . LEU A 1 90 ? -13.111 0.512 12.295 1.00 98.31 90 LEU A CA 1
ATOM 688 C C . LEU A 1 90 ? -13.193 0.039 13.749 1.00 98.31 90 LEU A C 1
ATOM 690 O O . LEU A 1 90 ? -13.759 -1.022 14.009 1.00 98.31 90 LEU A O 1
ATOM 694 N N . VAL A 1 91 ? -12.689 0.844 14.689 1.00 98.38 91 VAL A N 1
ATOM 695 C CA . VAL A 1 91 ? -12.690 0.519 16.129 1.00 98.38 91 VAL A CA 1
ATOM 696 C C . VAL A 1 91 ? -14.109 0.337 16.668 1.00 98.38 91 VAL A C 1
ATOM 698 O O . VAL A 1 91 ? -14.368 -0.598 17.420 1.00 98.38 91 VAL A O 1
ATOM 701 N N . ASN A 1 92 ? -15.048 1.194 16.259 1.00 98.12 92 ASN A N 1
ATOM 702 C CA . ASN A 1 92 ? -16.439 1.113 16.707 1.00 98.12 92 ASN A CA 1
ATOM 703 C C . ASN A 1 92 ? -17.186 -0.086 16.115 1.00 98.12 92 ASN A C 1
ATOM 705 O O . ASN A 1 92 ? -18.138 -0.571 16.718 1.00 98.12 92 ASN A O 1
ATOM 709 N N . ALA A 1 93 ? -16.807 -0.532 14.916 1.00 98.25 93 ALA A N 1
ATOM 710 C CA . ALA A 1 93 ? -17.522 -1.587 14.206 1.00 98.25 93 ALA A CA 1
ATOM 711 C C . ALA A 1 93 ? -16.992 -2.995 14.504 1.00 98.25 93 ALA A C 1
ATOM 713 O O . ALA A 1 93 ? -17.741 -3.961 14.387 1.00 98.25 93 ALA A O 1
ATOM 714 N N . ASN A 1 94 ? -15.708 -3.133 14.842 1.00 98.00 94 ASN A N 1
ATOM 715 C CA . ASN A 1 94 ? -15.084 -4.429 15.077 1.00 98.00 94 ASN A CA 1
ATOM 716 C C . ASN A 1 94 ? -14.020 -4.318 16.179 1.00 98.00 94 ASN A C 1
ATOM 718 O O . ASN A 1 94 ? -12.988 -3.671 16.013 1.00 98.00 94 ASN A O 1
ATOM 722 N N . SER A 1 95 ? -14.265 -5.014 17.293 1.00 97.38 95 SER A N 1
ATOM 723 C CA . SER A 1 95 ? -13.448 -4.985 18.515 1.00 97.38 95 SER A CA 1
ATOM 724 C C . SER A 1 95 ? -12.030 -5.537 18.352 1.00 97.38 95 SER A C 1
ATOM 726 O O . SER A 1 95 ? -11.196 -5.371 19.244 1.00 97.38 95 SER A O 1
ATOM 728 N N . LYS A 1 96 ? -11.723 -6.181 17.220 1.00 97.94 96 LYS A N 1
ATOM 729 C CA . LYS A 1 96 ? -10.351 -6.560 16.873 1.00 97.94 96 LYS A CA 1
ATOM 730 C C . LYS A 1 96 ? -9.495 -5.355 16.492 1.00 97.94 96 LYS A C 1
ATOM 732 O O . LYS A 1 96 ? -8.272 -5.453 16.580 1.00 97.94 96 LYS A O 1
ATOM 737 N N . PHE A 1 97 ? -10.101 -4.244 16.072 1.00 98.50 97 PHE A N 1
ATOM 738 C CA . PHE A 1 97 ? -9.393 -2.998 15.803 1.00 98.50 97 PHE A CA 1
ATOM 739 C C . PHE A 1 97 ? -9.256 -2.156 17.065 1.00 98.50 97 PHE A C 1
ATOM 741 O O . PHE A 1 97 ? -10.198 -1.990 17.834 1.00 98.50 97 PHE A O 1
ATOM 748 N N . TYR A 1 98 ? -8.072 -1.589 17.265 1.00 97.88 98 TYR A N 1
ATOM 749 C CA . TYR A 1 98 ? -7.780 -0.739 18.410 1.00 97.88 98 TYR A CA 1
ATOM 750 C C . TYR A 1 98 ? -6.652 0.244 18.097 1.00 97.88 98 TYR A C 1
ATOM 752 O O . TYR A 1 98 ? -5.856 0.053 17.175 1.00 97.88 98 TYR A O 1
ATOM 760 N N . LEU A 1 99 ? -6.593 1.319 18.879 1.00 96.44 99 LEU A N 1
ATOM 761 C CA . LEU A 1 99 ? -5.642 2.410 18.705 1.00 96.44 99 LEU A CA 1
ATOM 762 C C . LEU A 1 99 ? -4.547 2.355 19.772 1.00 96.44 99 LEU A C 1
ATOM 764 O O . LEU A 1 99 ? -4.832 2.174 20.954 1.00 96.44 99 LEU A O 1
ATOM 768 N N . ILE A 1 100 ? -3.300 2.567 19.359 1.00 92.69 100 ILE A N 1
ATOM 769 C CA . ILE A 1 100 ? -2.149 2.741 20.253 1.00 92.69 100 ILE A CA 1
ATOM 770 C C . ILE A 1 100 ? -1.541 4.124 19.980 1.00 92.69 100 ILE A C 1
ATOM 772 O O . ILE A 1 100 ? -1.384 4.466 18.808 1.00 92.69 100 ILE A O 1
ATOM 776 N N . PRO A 1 101 ? -1.183 4.928 20.999 1.00 89.50 101 PRO A N 1
ATOM 777 C CA . PRO A 1 101 ? -0.425 6.162 20.791 1.00 89.50 101 PRO A CA 1
ATOM 7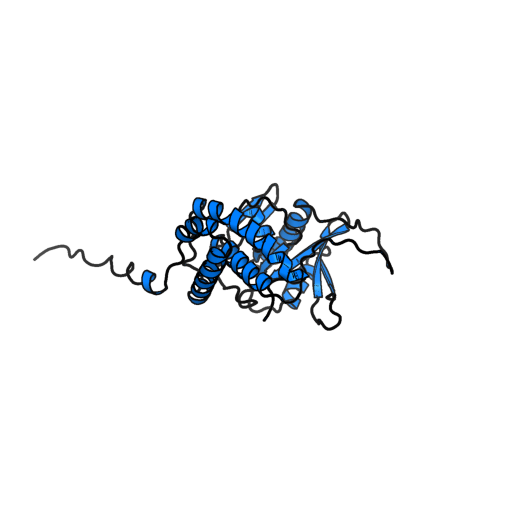78 C C . PRO A 1 101 ? 0.834 5.944 19.941 1.00 89.50 101 PRO A C 1
ATOM 780 O O . PRO A 1 101 ? 1.454 4.877 19.987 1.00 89.50 101 PRO A O 1
ATOM 783 N N . ALA A 1 102 ? 1.207 6.944 19.144 1.00 84.94 102 ALA A N 1
ATOM 784 C CA . ALA A 1 102 ? 2.464 6.916 18.411 1.00 84.94 102 ALA A CA 1
ATOM 785 C C . ALA A 1 102 ? 3.669 6.785 19.365 1.00 84.94 102 ALA A C 1
ATOM 787 O O . ALA A 1 102 ? 3.617 7.183 20.525 1.00 84.94 102 ALA A O 1
ATOM 788 N N . ARG A 1 103 ? 4.773 6.204 18.869 1.00 79.56 103 ARG A N 1
ATOM 789 C CA . ARG A 1 103 ? 6.006 6.034 19.664 1.00 79.56 103 ARG A CA 1
ATOM 790 C C . ARG A 1 103 ? 6.647 7.374 20.017 1.00 79.56 103 ARG A C 1
ATOM 792 O O . ARG A 1 103 ? 7.265 7.484 21.068 1.00 79.56 103 ARG A O 1
ATOM 799 N N . ASP A 1 104 ? 6.560 8.331 19.102 1.00 78.69 104 ASP A N 1
ATOM 800 C CA . ASP A 1 104 ? 6.994 9.699 19.342 1.00 78.69 104 ASP A CA 1
ATOM 801 C C . ASP A 1 104 ? 6.029 10.341 20.350 1.00 78.69 104 ASP A C 1
ATOM 803 O O . ASP A 1 104 ? 4.854 10.505 20.017 1.00 78.69 104 ASP A O 1
ATOM 807 N N . PRO A 1 105 ? 6.482 10.697 21.565 1.00 79.75 105 PRO A N 1
ATOM 808 C CA . PRO A 1 105 ? 5.610 11.285 22.577 1.00 79.75 105 PRO A CA 1
ATOM 809 C C . PRO A 1 105 ? 5.020 12.638 22.159 1.00 79.75 105 PRO A C 1
ATOM 811 O O . PRO A 1 105 ? 4.019 13.062 22.729 1.00 79.75 105 PRO A O 1
ATOM 814 N N . SER A 1 106 ? 5.631 13.318 21.182 1.00 83.31 106 SER A N 1
ATOM 815 C CA . SER A 1 106 ? 5.135 14.587 20.639 1.00 83.31 106 SER A CA 1
ATOM 816 C C . SER A 1 106 ? 4.069 14.405 19.554 1.00 83.31 106 SER A C 1
ATOM 818 O O . SER A 1 106 ? 3.359 15.351 19.208 1.00 83.31 106 SER A O 1
ATOM 820 N N . ALA A 1 107 ? 3.920 13.189 19.022 1.00 81.94 107 ALA A N 1
ATOM 821 C CA . ALA A 1 107 ? 2.934 12.901 18.000 1.00 81.94 107 ALA A CA 1
ATOM 822 C C . ALA A 1 107 ? 1.530 12.782 18.605 1.00 81.94 107 ALA A C 1
ATOM 824 O O . ALA A 1 107 ? 1.259 11.961 19.479 1.00 81.94 107 ALA A O 1
ATOM 825 N N . THR A 1 108 ? 0.600 13.568 18.070 1.00 85.44 108 THR A N 1
ATOM 826 C CA . THR A 1 108 ? -0.801 13.599 18.516 1.00 85.44 108 THR A CA 1
ATOM 827 C C . THR A 1 108 ? -1.668 12.508 17.884 1.00 85.44 108 THR A C 1
ATOM 829 O O . THR A 1 108 ? -2.816 12.320 18.286 1.00 85.44 108 THR A O 1
ATOM 832 N N . TYR A 1 109 ? -1.138 11.776 16.899 1.00 85.38 109 TYR A N 1
ATOM 833 C CA . TYR A 1 109 ? -1.872 10.729 16.193 1.00 85.38 109 TYR A CA 1
ATOM 834 C C . TYR A 1 109 ? -1.777 9.373 16.902 1.00 85.38 109 TYR A C 1
ATOM 836 O O . TYR A 1 109 ? -0.797 9.050 17.580 1.00 85.38 109 TYR A O 1
ATOM 844 N N . LYS A 1 110 ? -2.790 8.529 16.683 1.00 90.62 110 LYS A N 1
ATOM 845 C CA . LYS A 1 110 ? -2.780 7.128 17.122 1.00 90.62 110 LYS A CA 1
ATOM 846 C C . LYS A 1 110 ? -2.581 6.188 15.938 1.00 90.62 110 LYS A C 1
ATOM 848 O O . LYS A 1 110 ? -3.049 6.441 14.828 1.00 90.62 110 LYS A O 1
ATOM 853 N N . VAL A 1 111 ? -1.879 5.088 16.173 1.00 92.94 111 VAL A N 1
ATOM 854 C CA . VAL A 1 111 ? -1.658 4.016 15.202 1.00 92.94 111 VAL A CA 1
ATOM 855 C C . VAL A 1 111 ? -2.767 2.986 15.349 1.00 92.94 111 VAL A C 1
ATOM 857 O O . VAL A 1 111 ? -3.044 2.524 16.458 1.00 92.94 111 VAL A O 1
ATOM 860 N N . LEU A 1 112 ? -3.380 2.618 14.230 1.00 97.50 112 LEU A N 1
ATOM 861 C CA . LEU A 1 112 ? -4.408 1.594 14.180 1.00 97.50 112 LEU A CA 1
ATOM 862 C C . LEU A 1 112 ? -3.777 0.203 14.063 1.00 97.50 112 LEU A C 1
ATOM 864 O O . LEU A 1 112 ? -2.897 -0.052 13.238 1.00 97.50 112 LEU A O 1
ATOM 868 N N . TRP A 1 113 ? -4.255 -0.700 14.909 1.00 97.62 113 TRP A N 1
ATOM 869 C CA . TRP A 1 113 ? -3.838 -2.091 14.960 1.00 97.62 113 TRP A CA 1
ATOM 870 C C . TRP A 1 113 ? -5.052 -3.006 14.896 1.00 97.62 113 TRP A C 1
ATOM 872 O O . TRP A 1 113 ? -6.114 -2.690 15.427 1.00 97.62 113 TRP A O 1
ATOM 882 N N . TYR A 1 114 ? -4.857 -4.167 14.289 1.00 97.75 114 TYR A N 1
ATOM 883 C CA . TYR A 1 114 ? -5.777 -5.289 14.298 1.00 97.75 114 TYR A CA 1
ATOM 884 C C . TYR A 1 114 ? -5.186 -6.421 15.137 1.00 97.75 114 TYR A C 1
ATOM 886 O O . TYR A 1 114 ? -3.999 -6.738 15.015 1.00 97.75 114 TYR A O 1
ATOM 894 N N . ARG A 1 115 ? -6.003 -7.030 15.998 1.00 96.31 115 ARG A N 1
ATOM 895 C CA . ARG A 1 115 ? -5.638 -8.206 16.789 1.00 96.31 115 ARG A CA 1
ATOM 896 C C . ARG A 1 115 ? -6.334 -9.443 16.240 1.00 96.31 115 ARG A C 1
ATOM 898 O O . ARG A 1 115 ? -7.560 -9.511 16.216 1.00 96.31 115 ARG A O 1
ATOM 905 N N . THR A 1 116 ? -5.552 -10.447 15.861 1.00 92.81 116 THR A N 1
ATOM 906 C CA . THR A 1 116 ? -6.087 -11.755 15.467 1.00 92.81 116 THR A CA 1
ATOM 907 C C . THR A 1 116 ? -6.584 -12.516 16.700 1.00 92.81 116 THR A C 1
ATOM 909 O O . THR A 1 116 ? -6.247 -12.175 17.837 1.00 92.81 116 THR A O 1
ATOM 912 N N . THR A 1 117 ? -7.359 -13.584 16.508 1.00 87.88 117 THR A N 1
ATOM 913 C CA . THR A 1 117 ? -7.828 -14.446 17.614 1.00 87.88 117 THR A CA 1
ATOM 914 C C . THR A 1 117 ? -6.674 -15.057 18.417 1.00 87.88 117 THR A C 1
ATOM 916 O O . THR A 1 117 ? -6.811 -15.276 19.616 1.00 87.88 117 THR A O 1
ATOM 919 N N . LEU A 1 118 ? -5.511 -15.252 17.787 1.00 87.81 118 LEU A N 1
ATOM 920 C CA . LEU A 1 118 ? -4.283 -15.753 18.415 1.00 87.81 118 LEU A CA 1
ATOM 921 C C . LEU A 1 118 ? -3.450 -14.655 19.106 1.00 87.81 118 LEU A C 1
ATOM 923 O O . LEU A 1 118 ? -2.349 -14.915 19.593 1.00 87.81 118 LEU A O 1
ATOM 927 N N . GLY A 1 119 ? -3.943 -13.414 19.135 1.00 88.25 119 GLY A N 1
ATOM 928 C CA . GLY A 1 119 ? -3.269 -12.282 19.768 1.00 88.25 119 GLY A CA 1
ATOM 929 C C . GLY A 1 119 ? -2.142 -11.658 18.940 1.00 88.25 119 GLY A C 1
ATOM 930 O O . GLY A 1 119 ? -1.442 -10.785 19.457 1.00 88.25 119 GLY A O 1
ATOM 931 N N . ILE A 1 120 ? -1.972 -12.061 17.674 1.00 92.31 120 ILE A N 1
ATOM 932 C CA . ILE A 1 120 ? -1.016 -11.438 16.749 1.00 92.31 120 ILE A CA 1
ATOM 933 C C . ILE A 1 120 ? -1.518 -10.048 16.366 1.00 92.31 120 ILE A C 1
ATOM 935 O O . ILE A 1 120 ? -2.720 -9.826 16.209 1.00 92.31 120 ILE A O 1
ATOM 939 N N . ARG A 1 121 ? -0.587 -9.101 16.241 1.00 93.75 121 ARG A N 1
ATOM 940 C CA . ARG A 1 121 ? -0.882 -7.706 15.912 1.00 93.75 121 ARG A CA 1
ATOM 941 C C . ARG A 1 121 ? -0.499 -7.419 14.468 1.00 93.75 121 ARG A C 1
ATOM 943 O O . ARG A 1 121 ? 0.654 -7.607 14.092 1.00 93.75 121 ARG A O 1
ATOM 950 N N . VAL A 1 122 ? -1.451 -6.904 13.701 1.00 96.50 122 VAL A N 1
ATOM 951 C CA . VAL A 1 122 ? -1.245 -6.414 12.336 1.00 96.50 122 VAL A CA 1
ATOM 952 C C . VAL A 1 122 ? -1.452 -4.910 12.345 1.00 96.50 122 VAL A C 1
ATOM 954 O O . VAL A 1 122 ? -2.471 -4.426 12.839 1.00 96.50 122 VAL A O 1
ATOM 957 N N . LYS A 1 123 ? -0.481 -4.158 11.835 1.00 95.75 123 LYS A N 1
ATOM 958 C CA . LYS A 1 123 ? -0.633 -2.713 11.667 1.00 95.75 123 LYS A CA 1
ATOM 959 C C . LYS A 1 123 ? -1.524 -2.442 10.459 1.00 95.75 123 LYS A C 1
ATOM 961 O O . LYS A 1 123 ? -1.364 -3.095 9.429 1.00 95.75 123 LYS A O 1
ATOM 966 N N . VAL A 1 124 ? -2.451 -1.501 10.603 1.00 97.94 124 VAL A N 1
ATOM 967 C CA . VAL A 1 124 ? -3.369 -1.107 9.531 1.00 97.94 124 VAL A CA 1
ATOM 968 C C . VAL A 1 124 ? -3.241 0.392 9.318 1.00 97.94 124 VAL A C 1
ATOM 970 O O . VAL A 1 124 ? -3.598 1.180 10.189 1.00 97.94 124 VAL A O 1
ATOM 973 N N . ASP A 1 125 ? -2.715 0.783 8.167 1.00 96.94 125 ASP A N 1
ATOM 974 C CA . ASP A 1 125 ? -2.599 2.172 7.752 1.00 96.94 125 ASP A CA 1
ATOM 975 C C . ASP A 1 125 ? -3.756 2.521 6.820 1.00 96.94 125 ASP A C 1
ATOM 977 O O . ASP A 1 125 ? -4.019 1.839 5.827 1.00 96.94 125 ASP A O 1
ATOM 981 N N . LEU A 1 126 ? -4.464 3.596 7.160 1.00 96.88 126 LEU A N 1
ATOM 982 C CA . LEU A 1 126 ? -5.548 4.136 6.353 1.00 96.88 126 LEU A CA 1
ATOM 983 C C . LEU A 1 126 ? -5.048 5.399 5.660 1.00 96.88 126 LEU A C 1
ATOM 985 O O . LEU A 1 126 ? -4.726 6.391 6.302 1.00 96.88 126 LEU A O 1
ATOM 989 N N . LEU A 1 127 ? -4.967 5.363 4.343 1.00 96.38 127 LEU A N 1
ATOM 990 C CA . LEU A 1 127 ? -4.559 6.470 3.491 1.00 96.38 127 LEU A CA 1
ATOM 991 C C . LEU A 1 127 ? -5.791 7.092 2.834 1.00 96.38 127 LEU A C 1
ATOM 993 O O . LEU A 1 127 ? -6.835 6.450 2.723 1.00 96.38 127 LEU A O 1
ATOM 997 N N . GLN A 1 128 ? -5.659 8.336 2.380 1.00 96.25 128 GLN A N 1
ATOM 998 C CA . GLN A 1 128 ? -6.715 9.065 1.675 1.00 96.25 128 GLN A CA 1
ATOM 999 C C . GLN A 1 128 ? -6.123 9.819 0.477 1.00 96.25 128 GLN A C 1
ATOM 1001 O O . GLN A 1 128 ? -4.956 10.232 0.540 1.00 96.25 128 GLN A O 1
ATOM 1006 N N . PRO A 1 129 ? -6.900 10.036 -0.599 1.00 95.81 129 PRO A N 1
ATOM 1007 C CA . PRO A 1 129 ? -6.512 10.947 -1.667 1.00 95.81 129 PRO A CA 1
ATOM 1008 C C . PRO A 1 129 ? -6.181 12.350 -1.138 1.00 95.81 129 PRO A C 1
ATOM 1010 O O . PRO A 1 129 ? -6.726 12.806 -0.135 1.00 95.81 129 PRO A O 1
ATOM 1013 N N . GLY A 1 130 ? -5.253 13.040 -1.800 1.00 91.25 130 GLY A N 1
ATOM 1014 C CA . GLY A 1 130 ? -4.766 14.368 -1.406 1.00 91.25 130 GLY A CA 1
ATOM 1015 C C . GLY A 1 130 ? -3.709 14.350 -0.296 1.00 91.25 130 GLY A C 1
ATOM 1016 O O . GLY A 1 130 ? -2.876 15.256 -0.224 1.00 91.25 130 GLY A O 1
ATOM 1017 N N . ILE A 1 131 ? -3.649 13.292 0.515 1.00 89.06 131 ILE A N 1
ATOM 1018 C CA . ILE A 1 131 ? -2.599 13.103 1.519 1.00 89.06 131 ILE A CA 1
ATOM 1019 C C . ILE A 1 131 ? -1.375 12.461 0.854 1.00 89.06 131 ILE A C 1
ATOM 1021 O O . ILE A 1 131 ? -1.494 11.531 0.063 1.00 89.06 131 ILE A O 1
ATOM 1025 N N . MET A 1 132 ? -0.174 12.978 1.147 1.00 84.94 132 MET A N 1
ATOM 1026 C CA . MET A 1 132 ? 1.104 12.493 0.581 1.00 84.94 132 MET A CA 1
ATOM 1027 C C . MET A 1 132 ? 1.139 12.473 -0.958 1.00 84.94 132 MET A C 1
ATOM 1029 O O . MET A 1 132 ? 1.832 11.653 -1.567 1.00 84.94 132 MET A O 1
ATOM 1033 N N . SER A 1 133 ? 0.394 13.388 -1.586 1.00 92.69 133 SER A N 1
ATOM 1034 C CA . SER A 1 133 ? 0.239 13.482 -3.043 1.00 92.69 133 SER A CA 1
ATOM 1035 C C . SER A 1 133 ? -0.356 12.226 -3.693 1.00 92.69 133 SER A C 1
ATOM 1037 O O . SER A 1 133 ? -0.160 12.012 -4.889 1.00 92.69 133 SER A O 1
ATOM 1039 N N . ILE A 1 134 ? -1.079 11.398 -2.931 1.00 95.12 134 ILE A N 1
ATOM 1040 C CA . ILE A 1 134 ? -1.842 10.276 -3.481 1.00 95.12 134 ILE A CA 1
ATOM 1041 C C . ILE A 1 134 ? -3.002 10.862 -4.302 1.00 95.12 134 ILE A C 1
ATOM 1043 O O . ILE A 1 134 ? -3.778 11.655 -3.764 1.00 95.12 134 ILE A O 1
ATOM 1047 N N . PRO A 1 135 ? -3.123 10.534 -5.598 1.00 95.31 135 PRO A N 1
ATOM 1048 C CA . PRO A 1 135 ? -4.184 11.070 -6.432 1.00 95.31 135 PRO A CA 1
ATOM 1049 C C . PRO A 1 135 ? -5.521 10.399 -6.117 1.00 95.31 135 PRO A C 1
ATOM 1051 O O . PRO A 1 135 ? -5.566 9.229 -5.735 1.00 95.31 135 PRO A O 1
ATOM 1054 N N . ASP A 1 136 ? -6.601 11.135 -6.353 1.00 93.81 136 ASP A N 1
ATOM 1055 C CA . ASP A 1 136 ? -7.928 10.538 -6.464 1.00 93.81 136 ASP A CA 1
ATOM 1056 C C . ASP A 1 136 ? -8.093 9.840 -7.826 1.00 93.81 136 ASP A C 1
ATOM 1058 O O . ASP A 1 136 ? -7.370 10.137 -8.787 1.00 93.81 136 ASP A O 1
ATOM 1062 N N . PHE A 1 137 ? -9.018 8.887 -7.912 1.00 94.94 137 PHE A N 1
ATOM 1063 C CA . PHE A 1 137 ? -9.341 8.159 -9.139 1.00 94.94 137 PHE A CA 1
ATOM 1064 C C . PHE A 1 137 ? -10.748 7.554 -9.068 1.00 94.94 137 PHE A C 1
ATOM 1066 O O . PHE A 1 137 ? -11.299 7.349 -7.990 1.00 94.94 137 PHE A O 1
ATOM 1073 N N . SER A 1 138 ? -11.325 7.219 -10.229 1.00 95.81 138 SER A N 1
ATOM 1074 C CA . SER A 1 138 ? -12.657 6.601 -10.267 1.00 95.81 138 SER A CA 1
ATOM 1075 C C . SER A 1 138 ? -12.680 5.271 -9.493 1.00 95.81 138 SER A C 1
ATOM 1077 O O . SER A 1 138 ? -11.892 4.372 -9.819 1.00 95.81 138 SER A O 1
ATOM 1079 N N . PRO A 1 139 ? -13.616 5.082 -8.540 1.00 96.00 139 PRO A N 1
ATOM 1080 C CA . PRO A 1 139 ? -13.778 3.820 -7.824 1.00 96.00 139 PRO A CA 1
ATOM 1081 C C . PRO A 1 139 ? -14.054 2.604 -8.719 1.00 96.00 139 PRO A C 1
ATOM 1083 O O . PRO A 1 139 ? -13.880 1.474 -8.258 1.00 96.00 139 PRO A O 1
ATOM 1086 N N . ASP A 1 140 ? -14.473 2.807 -9.971 1.00 96.81 140 ASP A N 1
ATOM 1087 C CA . ASP A 1 140 ? -14.714 1.737 -10.952 1.00 96.81 140 ASP A CA 1
ATOM 1088 C C . ASP A 1 140 ? -13.421 1.069 -11.432 1.00 96.81 140 ASP A C 1
ATOM 1090 O O . ASP A 1 140 ? -13.447 -0.029 -11.982 1.00 96.81 140 ASP A O 1
ATOM 1094 N N . LEU A 1 141 ? -12.272 1.708 -11.201 1.00 96.75 141 LEU A N 1
ATOM 1095 C CA . LEU A 1 141 ? -10.964 1.151 -11.536 1.00 96.75 141 LEU A CA 1
ATOM 1096 C C . LEU A 1 141 ? -10.431 0.196 -10.452 1.00 96.75 141 LEU A C 1
ATOM 1098 O O . LEU A 1 141 ? -9.407 -0.456 -10.669 1.00 96.75 141 LEU A O 1
ATOM 1102 N N . ILE A 1 142 ? -11.094 0.107 -9.291 1.00 98.12 142 ILE A N 1
ATOM 1103 C CA . ILE A 1 142 ? -10.731 -0.832 -8.222 1.00 98.12 142 ILE A CA 1
ATOM 1104 C C . ILE A 1 142 ? -10.891 -2.267 -8.729 1.00 98.12 142 ILE A C 1
ATOM 1106 O O . ILE A 1 142 ? -11.960 -2.671 -9.186 1.00 98.12 142 ILE A O 1
ATOM 1110 N N . GLN A 1 143 ? -9.836 -3.068 -8.585 1.00 97.06 143 GLN A N 1
ATOM 1111 C CA . GLN A 1 143 ? -9.835 -4.471 -8.988 1.00 97.06 143 GLN A CA 1
ATOM 1112 C C . GLN A 1 143 ? -9.964 -5.369 -7.766 1.00 97.06 143 GLN A C 1
ATOM 1114 O O . GLN A 1 143 ? -9.154 -5.297 -6.847 1.00 97.06 143 GLN A O 1
ATOM 1119 N N . TYR A 1 144 ? -10.938 -6.273 -7.757 1.00 97.88 144 TYR A N 1
ATOM 1120 C CA . TYR A 1 144 ? -11.035 -7.267 -6.691 1.00 97.88 144 TYR A CA 1
ATOM 1121 C C . TYR A 1 144 ? -10.126 -8.456 -6.988 1.00 97.88 144 TYR A C 1
ATOM 1123 O O . TYR A 1 144 ? -10.344 -9.190 -7.952 1.00 97.88 144 TYR A O 1
ATOM 1131 N N . LYS A 1 145 ? -9.131 -8.677 -6.130 1.00 97.56 145 LYS A N 1
ATOM 1132 C CA . LYS A 1 145 ? -8.262 -9.856 -6.181 1.00 97.56 145 LYS A CA 1
ATOM 1133 C C . LYS A 1 145 ? -8.765 -10.889 -5.176 1.00 97.56 145 LYS A C 1
ATOM 1135 O O . LYS A 1 145 ? -9.180 -10.546 -4.065 1.00 97.56 145 LYS A O 1
ATOM 1140 N N . ARG A 1 146 ? -8.751 -12.162 -5.573 1.00 95.56 146 ARG A N 1
ATOM 1141 C CA . ARG A 1 146 ? -9.128 -13.285 -4.707 1.00 95.56 146 ARG A CA 1
ATOM 1142 C C . ARG A 1 146 ? -7.885 -14.061 -4.301 1.00 95.56 146 ARG A C 1
ATOM 1144 O O . ARG A 1 146 ? -7.071 -14.399 -5.154 1.00 95.56 146 ARG A O 1
ATOM 1151 N N . TYR A 1 147 ? -7.773 -14.367 -3.016 1.00 93.69 147 TYR A N 1
ATOM 1152 C CA . TYR A 1 147 ? -6.751 -15.259 -2.482 1.00 93.69 147 TYR A CA 1
ATOM 1153 C C . TYR A 1 147 ? -7.394 -16.144 -1.420 1.00 93.69 147 TYR A C 1
ATOM 1155 O O . TYR A 1 147 ? -7.880 -15.640 -0.408 1.00 93.69 147 TYR A O 1
ATOM 1163 N N . LEU A 1 148 ? -7.422 -17.458 -1.661 1.00 93.00 148 LEU A N 1
ATOM 1164 C CA . LEU A 1 148 ? -8.188 -18.410 -0.851 1.00 93.00 148 LEU A CA 1
ATOM 1165 C C . LEU A 1 148 ? -9.648 -17.932 -0.682 1.00 93.00 148 LEU A C 1
ATOM 1167 O O . LEU A 1 148 ? -10.357 -17.721 -1.667 1.00 93.00 148 LEU A O 1
ATOM 1171 N N . THR A 1 149 ? -10.090 -17.733 0.558 1.00 93.94 149 THR A N 1
ATOM 1172 C CA . THR A 1 149 ? -11.429 -17.255 0.928 1.00 93.94 149 THR A CA 1
ATOM 1173 C C . THR A 1 149 ? -11.547 -15.730 0.951 1.00 93.94 149 THR A C 1
ATOM 1175 O O . THR A 1 149 ? -12.643 -15.205 1.141 1.00 93.94 149 THR A O 1
ATOM 1178 N N . HIS A 1 150 ? -10.447 -15.003 0.753 1.00 97.19 150 HIS A N 1
ATOM 1179 C CA . HIS A 1 150 ? -10.415 -13.548 0.836 1.00 97.19 150 HIS A CA 1
ATOM 1180 C C . HIS A 1 150 ? -10.681 -12.913 -0.525 1.00 97.19 150 HIS A C 1
ATOM 1182 O O . HIS A 1 150 ? -10.156 -13.342 -1.556 1.00 97.19 150 HIS A O 1
ATOM 1188 N N . ARG A 1 151 ? -11.478 -11.845 -0.512 1.00 97.31 151 ARG A N 1
ATOM 1189 C CA . ARG A 1 151 ? -11.730 -10.968 -1.654 1.00 97.31 151 ARG A CA 1
ATOM 1190 C C . ARG A 1 151 ? -11.339 -9.558 -1.236 1.00 97.31 151 ARG A C 1
ATOM 1192 O O . ARG A 1 151 ? -12.040 -8.946 -0.439 1.00 97.31 151 ARG A O 1
ATOM 1199 N N . ILE A 1 152 ? -10.222 -9.069 -1.764 1.00 98.50 152 ILE A N 1
ATOM 1200 C CA . ILE A 1 152 ? -9.654 -7.776 -1.384 1.00 98.50 152 ILE A CA 1
ATOM 1201 C C . ILE A 1 152 ? -9.742 -6.825 -2.585 1.00 98.50 152 ILE A C 1
ATOM 1203 O O . ILE A 1 152 ? -9.237 -7.171 -3.657 1.00 98.50 152 ILE A O 1
ATOM 1207 N N . PRO A 1 153 ? -10.384 -5.651 -2.455 1.00 98.62 153 PRO A N 1
ATOM 1208 C CA . PRO A 1 153 ? -10.274 -4.589 -3.446 1.00 98.62 153 PRO A CA 1
ATOM 1209 C C . PRO A 1 153 ? -8.835 -4.077 -3.470 1.00 98.62 153 PRO A C 1
ATOM 1211 O O . PRO A 1 153 ? -8.252 -3.827 -2.422 1.00 98.62 153 PRO A O 1
ATOM 1214 N N . VAL A 1 154 ? -8.258 -3.901 -4.651 1.00 98.62 154 VAL A N 1
ATOM 1215 C CA . VAL A 1 154 ? -6.885 -3.434 -4.868 1.00 98.62 154 VAL A CA 1
ATOM 1216 C C . VAL A 1 154 ? -6.936 -2.214 -5.775 1.00 98.62 154 VAL A C 1
ATOM 1218 O O . VAL A 1 154 ? -7.720 -2.167 -6.728 1.00 98.62 154 VAL A O 1
ATOM 1221 N N . ALA A 1 155 ? -6.133 -1.202 -5.447 1.00 98.44 155 ALA A N 1
ATOM 1222 C CA . ALA A 1 155 ? -5.999 -0.026 -6.290 1.00 98.44 155 ALA A CA 1
ATOM 1223 C C . ALA A 1 155 ? -5.525 -0.433 -7.698 1.00 98.44 155 ALA A C 1
ATOM 1225 O O . ALA A 1 155 ? -4.854 -1.455 -7.848 1.00 98.44 155 ALA A O 1
ATOM 1226 N N . PRO A 1 156 ? -5.820 0.362 -8.738 1.00 97.62 156 PRO A N 1
ATOM 1227 C CA . PRO A 1 156 ? -5.358 0.058 -10.085 1.00 97.62 156 PRO A CA 1
ATOM 1228 C C . PRO A 1 156 ? -3.844 -0.192 -10.109 1.00 97.62 156 PRO A C 1
ATOM 1230 O O . PRO A 1 156 ? -3.078 0.589 -9.538 1.00 97.62 156 PRO A O 1
ATOM 1233 N N . PHE A 1 157 ? -3.396 -1.250 -10.786 1.00 97.56 157 PHE A N 1
ATOM 1234 C CA . PHE A 1 157 ? -2.001 -1.696 -10.701 1.00 97.56 157 PHE A CA 1
ATOM 1235 C C . PHE A 1 157 ? -0.991 -0.592 -11.088 1.00 97.56 157 PHE A C 1
ATOM 1237 O O . PHE A 1 157 ? 0.033 -0.407 -10.428 1.00 97.56 157 PHE A O 1
ATOM 1244 N N . GLY A 1 158 ? -1.316 0.237 -12.087 1.00 96.94 158 GLY A N 1
ATOM 1245 C CA . GLY A 1 158 ? -0.496 1.400 -12.435 1.00 96.94 158 GLY A CA 1
ATOM 1246 C C . GLY A 1 158 ? -0.318 2.392 -11.284 1.00 96.94 158 GLY A C 1
ATOM 1247 O O . GLY A 1 158 ? 0.792 2.867 -11.054 1.00 96.94 158 GLY A O 1
ATOM 1248 N N . LEU A 1 159 ? -1.369 2.648 -10.498 1.00 97.69 159 LEU A N 1
ATOM 1249 C CA . LEU A 1 159 ? -1.268 3.470 -9.295 1.00 97.69 159 LEU A CA 1
ATOM 1250 C C . LEU A 1 159 ? -0.359 2.794 -8.261 1.00 97.69 159 LEU A C 1
ATOM 1252 O O . LEU A 1 159 ? 0.594 3.421 -7.814 1.00 97.69 159 LEU A O 1
ATOM 1256 N N . VAL A 1 160 ? -0.577 1.513 -7.944 1.00 98.00 160 VAL A N 1
ATOM 1257 C CA . VAL A 1 160 ? 0.243 0.756 -6.973 1.00 98.00 160 VAL A CA 1
ATOM 1258 C C . VAL A 1 160 ? 1.738 0.837 -7.305 1.00 98.00 160 VAL A C 1
ATOM 1260 O O . VAL A 1 160 ? 2.553 1.131 -6.428 1.00 98.00 160 VAL A O 1
ATOM 1263 N N . LEU A 1 161 ? 2.103 0.637 -8.575 1.00 98.19 161 LEU A N 1
ATOM 1264 C CA . LEU A 1 161 ? 3.492 0.710 -9.032 1.00 98.19 161 LEU A CA 1
ATOM 1265 C C . LEU A 1 161 ? 4.091 2.114 -8.852 1.00 98.19 161 LEU A C 1
ATOM 1267 O O . LEU A 1 161 ? 5.207 2.257 -8.352 1.00 98.19 161 LEU A O 1
ATOM 1271 N N . LEU A 1 162 ? 3.361 3.162 -9.240 1.00 98.00 162 LEU A N 1
ATOM 1272 C CA . LEU A 1 162 ? 3.854 4.539 -9.141 1.00 98.00 162 LEU A CA 1
ATOM 1273 C C . LEU A 1 162 ? 3.932 5.040 -7.695 1.00 98.00 162 LEU A C 1
ATOM 1275 O O . LEU A 1 162 ? 4.824 5.819 -7.362 1.00 98.00 162 LEU A O 1
ATOM 1279 N N . LEU A 1 163 ? 3.039 4.562 -6.833 1.00 97.75 163 LEU A N 1
ATOM 1280 C CA . LEU A 1 163 ? 3.084 4.792 -5.395 1.00 97.75 163 LEU A CA 1
ATOM 1281 C C . LEU A 1 163 ? 4.321 4.136 -4.764 1.00 97.75 163 LEU A C 1
ATOM 1283 O O . LEU A 1 163 ? 5.012 4.767 -3.966 1.00 97.75 163 LEU A O 1
ATOM 1287 N N . LYS A 1 164 ? 4.689 2.923 -5.197 1.00 97.06 164 LYS A N 1
ATOM 1288 C CA . LYS A 1 164 ? 5.961 2.301 -4.797 1.00 97.06 164 LYS A CA 1
ATOM 1289 C C . LYS A 1 164 ? 7.186 3.076 -5.266 1.00 97.06 164 LYS A C 1
ATOM 1291 O O . LYS A 1 164 ? 8.117 3.268 -4.488 1.00 97.06 164 LYS A O 1
ATOM 1296 N N . LEU A 1 165 ? 7.167 3.582 -6.494 1.00 98.19 165 LEU A N 1
ATOM 1297 C CA . LEU A 1 165 ? 8.229 4.446 -7.006 1.00 98.19 165 LEU A CA 1
ATOM 1298 C C . LEU A 1 165 ? 8.357 5.758 -6.209 1.00 98.19 165 LEU A C 1
ATOM 1300 O O . LEU A 1 165 ? 9.466 6.233 -5.970 1.00 98.19 165 LEU A O 1
ATOM 1304 N N . GLN A 1 166 ? 7.236 6.345 -5.782 1.00 97.75 166 GLN A N 1
ATOM 1305 C CA . GLN A 1 166 ? 7.243 7.518 -4.910 1.00 97.75 166 GLN A CA 1
ATOM 1306 C C . GLN A 1 166 ? 7.824 7.203 -3.526 1.00 97.75 166 GLN A C 1
ATOM 1308 O O . GLN A 1 166 ? 8.668 7.960 -3.049 1.00 97.75 166 GLN A O 1
ATOM 1313 N N . ALA A 1 167 ? 7.421 6.088 -2.911 1.00 95.88 167 ALA A N 1
ATOM 1314 C CA . ALA A 1 167 ? 7.982 5.626 -1.643 1.00 95.88 167 ALA A CA 1
ATOM 1315 C C . ALA A 1 167 ? 9.503 5.427 -1.718 1.00 95.88 167 ALA A C 1
ATOM 1317 O O . ALA A 1 167 ? 10.220 5.908 -0.844 1.00 95.88 167 ALA A O 1
ATOM 1318 N N . TRP A 1 168 ? 9.991 4.789 -2.787 1.00 97.94 168 TRP A N 1
ATOM 1319 C CA . TRP A 1 168 ? 11.420 4.579 -3.015 1.00 97.94 168 TRP A CA 1
ATOM 1320 C C . TRP A 1 168 ? 12.216 5.891 -2.972 1.00 97.94 168 TRP A C 1
ATOM 1322 O O . TRP A 1 168 ? 13.194 5.985 -2.232 1.00 97.94 168 TRP A O 1
ATOM 1332 N N . GLU A 1 169 ? 11.780 6.913 -3.717 1.00 97.31 169 GLU A N 1
ATOM 1333 C CA . GLU A 1 169 ? 12.464 8.213 -3.752 1.00 97.31 169 GLU A CA 1
ATOM 1334 C C . GLU A 1 169 ? 12.466 8.876 -2.371 1.00 97.31 169 GLU A C 1
ATOM 1336 O O . GLU A 1 169 ? 13.497 9.354 -1.903 1.00 97.31 169 GLU A O 1
ATOM 1341 N N . GLN A 1 170 ? 11.316 8.892 -1.698 1.00 94.31 170 GLN A N 1
ATOM 1342 C CA . GLN A 1 170 ? 11.202 9.531 -0.390 1.00 94.31 170 GLN A CA 1
ATOM 1343 C C . GLN A 1 170 ? 12.042 8.838 0.679 1.00 94.31 170 GLN A C 1
ATOM 1345 O O . GLN A 1 170 ? 12.649 9.504 1.514 1.00 94.31 170 GLN A O 1
ATOM 1350 N N . HIS A 1 171 ? 12.083 7.506 0.662 1.00 94.94 171 HIS A N 1
ATOM 1351 C CA . HIS A 1 171 ? 12.954 6.752 1.547 1.00 94.94 171 HIS A CA 1
ATOM 1352 C C . HIS A 1 171 ? 14.418 7.040 1.237 1.00 94.94 171 HIS A C 1
ATOM 1354 O O . HIS A 1 171 ? 15.169 7.337 2.157 1.00 94.94 171 HIS A O 1
ATOM 1360 N N . GLN A 1 172 ? 14.817 7.061 -0.034 1.00 94.94 172 GLN A N 1
ATOM 1361 C CA . GLN A 1 172 ? 16.192 7.378 -0.428 1.00 94.94 172 GLN A CA 1
ATOM 1362 C C . GLN A 1 172 ? 16.638 8.779 0.038 1.00 94.94 172 GLN A C 1
ATOM 1364 O O . GLN A 1 172 ? 17.811 8.979 0.334 1.00 94.94 172 GLN A O 1
ATOM 1369 N N . GLN A 1 173 ? 15.705 9.723 0.180 1.00 93.56 173 GLN A N 1
ATOM 1370 C CA . GLN A 1 173 ? 15.958 11.084 0.669 1.00 93.56 173 GLN A CA 1
ATOM 1371 C C . GLN A 1 173 ? 15.795 11.251 2.191 1.00 93.56 173 GLN A C 1
ATOM 1373 O O . GLN A 1 173 ? 15.993 12.348 2.715 1.00 93.56 173 GLN A O 1
ATOM 1378 N N . SER A 1 174 ? 15.403 10.203 2.919 1.00 90.94 174 SER A N 1
ATOM 1379 C CA . SER A 1 174 ? 15.152 10.300 4.357 1.00 90.94 174 SER A CA 1
ATOM 1380 C C . SER A 1 174 ? 16.458 10.363 5.153 1.00 90.94 174 SER A C 1
ATOM 1382 O O . SER A 1 174 ? 17.337 9.522 4.982 1.00 90.94 174 SER A O 1
ATOM 1384 N N . SER A 1 175 ? 16.563 11.322 6.077 1.00 91.06 175 SER A N 1
ATOM 1385 C CA . SER A 1 175 ? 17.686 11.419 7.020 1.00 91.06 175 SER A CA 1
ATOM 1386 C C . SER A 1 175 ? 17.625 10.367 8.133 1.00 91.06 175 SER A C 1
ATOM 1388 O O . SER A 1 175 ? 18.645 10.021 8.727 1.00 91.06 175 SER A O 1
ATOM 1390 N N . GLU A 1 176 ? 16.439 9.825 8.424 1.00 87.06 176 GLU A N 1
ATOM 1391 C CA . GLU A 1 176 ? 16.274 8.774 9.422 1.00 87.06 176 GLU A CA 1
ATOM 1392 C C . GLU A 1 176 ? 16.661 7.414 8.831 1.00 87.06 176 GLU A C 1
ATOM 1394 O O . GLU A 1 176 ? 15.947 6.858 7.995 1.00 87.06 176 GLU A O 1
ATOM 1399 N N . TYR A 1 177 ? 17.745 6.814 9.333 1.00 87.94 177 TYR A N 1
ATOM 1400 C CA . TYR A 1 177 ? 18.286 5.534 8.847 1.00 87.94 177 TYR A CA 1
ATOM 1401 C C . TYR A 1 177 ? 17.228 4.423 8.672 1.00 87.94 177 TYR A C 1
ATOM 1403 O O . TYR A 1 177 ? 17.215 3.697 7.674 1.00 87.94 177 TYR A O 1
ATOM 1411 N N . ARG A 1 178 ? 16.291 4.307 9.620 1.00 83.62 178 ARG A N 1
ATOM 1412 C CA . ARG A 1 178 ? 15.212 3.300 9.595 1.00 83.62 178 ARG A CA 1
ATOM 1413 C C . ARG A 1 178 ? 14.216 3.477 8.441 1.00 83.62 178 ARG A C 1
ATOM 1415 O O . ARG A 1 178 ? 13.555 2.515 8.061 1.00 83.62 178 ARG A O 1
ATOM 1422 N N . TYR A 1 179 ? 14.057 4.697 7.936 1.00 85.38 179 TYR A N 1
ATOM 1423 C CA . TYR A 1 179 ? 13.259 4.990 6.749 1.00 85.38 179 TYR A CA 1
ATOM 1424 C C . TYR A 1 179 ? 14.128 4.919 5.506 1.00 85.38 179 TYR A C 1
ATOM 1426 O O . TYR A 1 179 ? 13.714 4.311 4.525 1.00 85.38 179 TYR A O 1
ATOM 1434 N N . HIS A 1 180 ? 15.358 5.431 5.585 1.00 90.44 180 HIS A N 1
ATOM 1435 C CA . HIS A 1 180 ? 16.319 5.355 4.498 1.00 90.44 180 HIS A CA 1
ATOM 1436 C C . HIS A 1 180 ? 16.487 3.930 3.985 1.00 90.44 180 HIS A C 1
ATOM 1438 O O . HIS A 1 180 ? 16.267 3.660 2.813 1.00 90.44 180 HIS A O 1
ATOM 1444 N N . THR A 1 181 ? 16.771 2.977 4.869 1.00 92.88 181 THR A N 1
ATOM 1445 C CA . THR A 1 181 ? 16.973 1.558 4.519 1.00 92.88 181 THR A CA 1
ATOM 1446 C C . THR A 1 181 ? 15.795 0.884 3.804 1.00 92.88 181 THR A C 1
ATOM 1448 O O . THR A 1 181 ? 15.991 -0.142 3.153 1.00 92.88 181 THR A O 1
ATOM 1451 N N . LYS A 1 182 ? 14.583 1.449 3.850 1.00 91.06 182 LYS A N 1
ATOM 1452 C CA . LYS A 1 182 ? 13.416 0.880 3.159 1.00 91.06 182 LYS A CA 1
ATOM 1453 C C . LYS A 1 182 ? 13.463 1.054 1.645 1.00 91.06 182 LYS A C 1
ATOM 1455 O O . LYS A 1 182 ? 12.836 0.253 0.953 1.00 91.06 182 LYS A O 1
ATOM 1460 N N . HIS A 1 183 ? 14.252 1.998 1.122 1.00 94.50 183 HIS A N 1
ATOM 1461 C CA . HIS A 1 183 ? 14.381 2.178 -0.328 1.00 94.50 183 HIS A CA 1
ATOM 1462 C C . HIS A 1 183 ? 14.887 0.901 -1.024 1.00 94.50 183 HIS A C 1
ATOM 1464 O O . HIS A 1 183 ? 14.467 0.612 -2.140 1.00 94.50 183 HIS A O 1
ATOM 1470 N N . TYR A 1 184 ? 15.709 0.076 -0.360 1.00 95.81 184 TYR A N 1
ATOM 1471 C CA . TYR A 1 184 ? 16.131 -1.221 -0.901 1.00 95.81 184 TYR A CA 1
ATOM 1472 C C . TYR A 1 184 ? 14.953 -2.184 -1.091 1.00 95.81 184 TYR A C 1
ATOM 1474 O O . TYR A 1 184 ? 14.866 -2.867 -2.109 1.00 95.81 184 TYR A O 1
ATOM 1482 N N . THR A 1 185 ? 14.026 -2.225 -0.128 1.00 94.69 185 THR A N 1
ATOM 1483 C CA . THR A 1 185 ? 12.818 -3.059 -0.234 1.00 94.69 185 THR A CA 1
ATOM 1484 C C . THR A 1 185 ? 11.892 -2.530 -1.324 1.00 94.69 185 THR A C 1
ATOM 1486 O O . THR A 1 185 ? 11.372 -3.319 -2.109 1.00 94.69 185 THR A O 1
ATOM 1489 N N . ASP A 1 186 ? 11.725 -1.208 -1.431 1.00 96.69 186 ASP A N 1
ATOM 1490 C CA . ASP A 1 186 ? 10.913 -0.630 -2.504 1.00 96.69 186 ASP A CA 1
ATOM 1491 C C . ASP A 1 186 ? 11.524 -0.895 -3.886 1.00 96.69 186 ASP A C 1
ATOM 1493 O O . ASP A 1 186 ? 10.790 -1.241 -4.806 1.00 96.69 186 ASP A O 1
ATOM 1497 N N . ALA A 1 187 ? 12.850 -0.827 -4.037 1.00 97.81 187 ALA A N 1
ATOM 1498 C CA . ALA A 1 187 ? 13.520 -1.167 -5.292 1.00 97.81 187 ALA A CA 1
ATOM 1499 C C . ALA A 1 187 ? 13.328 -2.646 -5.675 1.00 97.81 187 ALA A C 1
ATOM 1501 O O . ALA A 1 187 ? 13.039 -2.970 -6.829 1.00 97.81 187 ALA A O 1
ATOM 1502 N N . GLN A 1 188 ? 13.433 -3.560 -4.705 1.00 97.25 188 GLN A N 1
ATOM 1503 C CA . GLN A 1 188 ? 13.137 -4.978 -4.929 1.00 97.25 188 GLN A CA 1
ATOM 1504 C C . GLN A 1 188 ? 11.683 -5.190 -5.366 1.00 97.25 188 GLN A C 1
ATOM 1506 O O . GLN A 1 188 ? 11.444 -5.911 -6.336 1.00 97.25 188 GLN A O 1
ATOM 1511 N N . ASP A 1 189 ? 10.726 -4.543 -4.695 1.00 97.50 189 ASP A N 1
ATOM 1512 C CA . ASP A 1 189 ? 9.311 -4.611 -5.059 1.00 97.50 189 ASP A CA 1
ATOM 1513 C C . ASP A 1 189 ? 9.084 -4.066 -6.479 1.00 97.50 189 ASP A C 1
ATOM 1515 O O . ASP A 1 189 ? 8.492 -4.754 -7.307 1.00 97.50 189 ASP A O 1
ATOM 1519 N N . ILE A 1 190 ? 9.604 -2.878 -6.806 1.00 98.44 190 ILE A N 1
ATOM 1520 C CA . ILE A 1 190 ? 9.480 -2.264 -8.139 1.00 98.44 190 ILE A CA 1
ATOM 1521 C C . ILE A 1 190 ? 10.022 -3.204 -9.218 1.00 98.44 190 ILE A C 1
ATOM 1523 O O . ILE A 1 190 ? 9.320 -3.499 -10.184 1.00 98.44 190 ILE A O 1
ATOM 1527 N N . ASN A 1 191 ? 11.231 -3.738 -9.038 1.00 97.88 191 ASN A N 1
ATOM 1528 C CA . ASN A 1 191 ? 11.855 -4.624 -10.023 1.00 97.88 191 ASN A CA 1
ATOM 1529 C C . ASN A 1 191 ? 11.072 -5.932 -10.226 1.00 97.88 191 ASN A C 1
ATOM 1531 O O . ASN A 1 191 ? 11.103 -6.497 -11.318 1.00 97.88 191 ASN A O 1
ATOM 1535 N N . ARG A 1 192 ? 10.338 -6.407 -9.211 1.00 97.50 192 ARG A N 1
ATOM 1536 C CA . ARG A 1 192 ? 9.430 -7.559 -9.337 1.00 97.50 192 ARG A CA 1
ATOM 1537 C C . ARG A 1 192 ? 8.114 -7.201 -10.022 1.00 97.50 192 ARG A C 1
ATOM 1539 O O . ARG A 1 192 ? 7.598 -8.008 -10.789 1.00 97.50 192 ARG A O 1
ATOM 1546 N N . LEU A 1 193 ? 7.575 -6.013 -9.761 1.00 98.06 193 LEU A N 1
ATOM 1547 C CA . LEU A 1 193 ? 6.293 -5.570 -10.313 1.00 98.06 193 LEU A CA 1
ATOM 1548 C C . LEU A 1 193 ? 6.388 -5.153 -11.781 1.00 98.06 193 LEU A C 1
ATOM 1550 O O . LEU A 1 193 ? 5.422 -5.327 -12.512 1.00 98.06 193 LEU A O 1
ATOM 1554 N N . LEU A 1 194 ? 7.528 -4.630 -12.233 1.00 97.81 194 LEU A N 1
ATOM 1555 C CA . LEU A 1 194 ? 7.725 -4.164 -13.609 1.00 97.81 194 LEU A CA 1
ATOM 1556 C C . LEU A 1 194 ? 7.361 -5.194 -14.702 1.00 97.81 194 LEU A C 1
ATOM 1558 O O . LEU A 1 194 ? 6.532 -4.871 -15.555 1.00 97.81 194 LEU A O 1
ATOM 1562 N N . PRO A 1 195 ? 7.902 -6.428 -14.710 1.00 97.25 195 PRO A N 1
ATOM 1563 C CA . PRO A 1 195 ? 7.522 -7.426 -15.716 1.00 97.25 195 PRO A CA 1
ATOM 1564 C C . PRO A 1 195 ? 6.044 -7.845 -15.618 1.00 97.25 195 PRO A C 1
ATOM 1566 O O . PRO A 1 195 ? 5.396 -8.081 -16.641 1.00 97.25 195 PRO A O 1
ATOM 1569 N N . LEU A 1 196 ? 5.481 -7.881 -14.404 1.00 97.38 196 LEU A N 1
ATOM 1570 C CA . LEU A 1 196 ? 4.064 -8.187 -14.174 1.00 97.38 196 LEU A CA 1
ATOM 1571 C C . LEU A 1 196 ? 3.162 -7.082 -14.737 1.00 97.38 196 LEU A C 1
ATOM 1573 O O . LEU A 1 196 ? 2.171 -7.365 -15.403 1.00 97.38 196 LEU A O 1
ATOM 1577 N N . ALA A 1 197 ? 3.545 -5.823 -14.535 1.00 96.69 197 ALA A N 1
ATOM 1578 C CA . ALA A 1 197 ? 2.847 -4.651 -15.043 1.00 96.69 197 ALA A CA 1
ATOM 1579 C C . ALA A 1 197 ? 2.815 -4.617 -16.580 1.00 96.69 197 ALA A C 1
ATOM 1581 O O . ALA A 1 197 ? 1.778 -4.313 -17.172 1.00 96.69 197 ALA A O 1
ATOM 1582 N N . ILE A 1 198 ? 3.920 -4.984 -17.236 1.00 95.81 198 ILE A N 1
ATOM 1583 C CA . ILE A 1 198 ? 3.980 -5.108 -18.702 1.00 95.81 198 ILE A CA 1
ATOM 1584 C C . ILE A 1 198 ? 3.053 -6.220 -19.185 1.00 95.81 198 ILE A C 1
ATOM 1586 O O . ILE A 1 198 ? 2.274 -6.004 -20.109 1.00 95.81 198 ILE A O 1
ATOM 1590 N N . THR A 1 199 ? 3.110 -7.386 -18.538 1.00 96.00 199 THR A N 1
ATOM 1591 C CA . THR A 1 199 ? 2.273 -8.545 -18.885 1.00 96.00 199 THR A CA 1
ATOM 1592 C C . THR A 1 199 ? 0.786 -8.222 -18.737 1.00 96.00 199 THR A C 1
ATOM 1594 O O . THR A 1 199 ? -0.017 -8.584 -19.590 1.00 96.00 199 THR A O 1
ATOM 1597 N N . ALA A 1 200 ? 0.423 -7.481 -17.689 1.00 93.62 200 ALA A N 1
ATOM 1598 C CA . ALA A 1 200 ? -0.939 -7.012 -17.455 1.00 93.62 200 ALA A CA 1
ATOM 1599 C C . ALA A 1 200 ? -1.368 -5.859 -18.384 1.00 93.62 200 ALA A C 1
ATOM 1601 O O . ALA A 1 200 ? -2.523 -5.440 -18.333 1.00 93.62 200 ALA A O 1
ATOM 1602 N N . GLY A 1 201 ? -0.462 -5.317 -19.207 1.00 93.25 201 GLY A N 1
ATOM 1603 C CA . GLY A 1 201 ? -0.760 -4.226 -20.133 1.00 93.25 201 GLY A CA 1
ATOM 1604 C C . GLY A 1 201 ? -1.228 -2.948 -19.434 1.00 93.25 201 GLY A C 1
ATOM 1605 O O . GLY A 1 201 ? -2.117 -2.266 -19.948 1.00 93.25 201 GLY A O 1
ATOM 1606 N N . ILE A 1 202 ? -0.677 -2.635 -18.252 1.00 92.75 202 ILE A N 1
ATOM 1607 C CA . ILE A 1 202 ? -1.163 -1.502 -17.456 1.00 92.75 202 ILE A CA 1
ATOM 1608 C C . ILE A 1 202 ? -1.073 -0.182 -18.234 1.00 92.75 202 ILE A C 1
ATOM 1610 O O . ILE A 1 202 ? -0.133 0.075 -18.990 1.00 92.75 202 ILE A O 1
ATOM 1614 N N . THR A 1 203 ? -2.041 0.697 -17.993 1.00 89.19 203 THR A N 1
ATOM 1615 C CA . THR A 1 203 ? -1.986 2.097 -18.425 1.00 89.19 203 THR A CA 1
ATOM 1616 C C . THR A 1 203 ? -2.118 2.997 -17.209 1.00 89.19 203 THR A C 1
ATOM 1618 O O . THR A 1 203 ? -2.645 2.580 -16.180 1.00 89.19 203 THR A O 1
ATOM 1621 N N . CYS A 1 204 ? -1.638 4.232 -17.322 1.00 92.19 204 CYS A N 1
ATOM 1622 C CA . CYS A 1 204 ? -1.673 5.212 -16.236 1.00 92.19 204 CYS A CA 1
ATOM 1623 C C . CYS A 1 204 ? -2.377 6.516 -16.654 1.00 92.19 204 CYS A C 1
ATOM 1625 O O . CYS A 1 204 ? -2.291 7.519 -15.949 1.00 92.19 204 CYS A O 1
ATOM 1627 N N . ASP A 1 205 ? -3.061 6.522 -17.804 1.00 90.50 205 ASP A N 1
ATOM 1628 C CA . ASP A 1 205 ? -3.644 7.722 -18.427 1.00 90.50 205 ASP A CA 1
ATOM 1629 C C . ASP A 1 205 ? -4.829 8.306 -17.640 1.00 90.50 205 ASP A C 1
ATOM 1631 O O . ASP A 1 205 ? -5.145 9.487 -17.789 1.00 90.50 205 ASP A O 1
ATOM 1635 N N . TYR A 1 206 ? -5.444 7.505 -16.768 1.00 92.56 206 TYR A N 1
ATOM 1636 C CA . TYR A 1 206 ? -6.512 7.942 -15.866 1.00 92.56 206 TYR A CA 1
ATOM 1637 C C . TYR A 1 206 ? -5.994 8.767 -14.673 1.00 92.56 206 TYR A C 1
ATOM 1639 O O . TYR A 1 206 ? -6.777 9.447 -14.019 1.00 92.56 206 TYR A O 1
ATOM 1647 N N . LEU A 1 207 ? -4.692 8.714 -14.364 1.00 94.69 207 LEU A N 1
ATOM 1648 C CA . LEU A 1 207 ? -4.112 9.452 -13.234 1.00 94.69 207 LEU A CA 1
ATOM 1649 C C . LEU A 1 207 ? -3.955 10.942 -13.561 1.00 94.69 207 LEU A C 1
ATOM 1651 O O . LEU A 1 207 ? -3.703 11.267 -14.713 1.00 94.69 207 LEU A O 1
ATOM 1655 N N . PRO A 1 208 ? -3.980 11.868 -12.593 1.00 94.69 208 PRO A N 1
ATOM 1656 C CA . PRO A 1 208 ? -3.756 13.288 -12.868 1.00 94.69 208 PRO A CA 1
ATOM 1657 C C . PRO A 1 208 ? -2.432 13.569 -13.603 1.00 94.69 208 PRO A C 1
ATOM 1659 O O . PRO A 1 208 ? -1.407 12.924 -13.352 1.00 94.69 208 PRO A O 1
ATOM 1662 N N . SER A 1 209 ? -2.425 14.563 -14.500 1.00 93.56 209 SER A N 1
ATOM 1663 C CA . SER A 1 209 ? -1.251 14.929 -15.317 1.00 93.56 209 SER A CA 1
ATOM 1664 C C . SER A 1 209 ? -0.012 15.236 -14.483 1.00 93.56 209 SER A C 1
ATOM 1666 O O . SER A 1 209 ? 1.106 14.890 -14.873 1.00 93.56 209 SER A O 1
ATOM 1668 N N . ASP A 1 210 ? -0.227 15.867 -13.335 1.00 93.88 210 ASP A N 1
ATOM 1669 C CA . ASP A 1 210 ? 0.810 16.305 -12.410 1.00 93.88 210 ASP A CA 1
ATOM 1670 C C . ASP A 1 210 ? 1.439 15.118 -11.692 1.00 93.88 210 ASP A C 1
ATOM 1672 O O . ASP A 1 210 ? 2.663 14.998 -11.642 1.00 93.88 210 ASP A O 1
ATOM 1676 N N . PHE A 1 211 ? 0.609 14.159 -11.279 1.00 95.50 211 PHE A N 1
ATOM 1677 C CA . PHE A 1 211 ? 1.083 12.894 -10.737 1.00 95.50 211 PHE A CA 1
ATOM 1678 C C . PHE A 1 211 ? 1.899 12.113 -11.779 1.00 95.50 211 PHE A C 1
ATOM 1680 O O . PHE A 1 211 ? 2.999 11.644 -11.484 1.00 95.50 211 PHE A O 1
ATOM 1687 N N . ARG A 1 212 ? 1.434 12.047 -13.039 1.00 95.56 212 ARG A N 1
ATOM 1688 C CA . ARG A 1 212 ? 2.204 11.433 -14.140 1.00 95.56 212 ARG A CA 1
ATOM 1689 C C . ARG A 1 212 ? 3.518 12.165 -14.425 1.00 95.56 212 ARG A C 1
ATOM 1691 O O . ARG A 1 212 ? 4.505 11.530 -14.799 1.00 95.56 212 ARG A O 1
ATOM 1698 N N . ARG A 1 213 ? 3.553 13.494 -14.292 1.00 95.50 213 ARG A N 1
ATOM 1699 C CA . ARG A 1 213 ? 4.770 14.299 -14.481 1.00 95.50 213 ARG A CA 1
ATOM 1700 C C . ARG A 1 213 ? 5.818 13.960 -13.428 1.00 95.50 213 ARG A C 1
ATOM 1702 O O . ARG A 1 213 ? 6.953 13.668 -13.809 1.00 95.50 213 ARG A O 1
ATOM 1709 N N . GLU A 1 214 ? 5.426 13.916 -12.159 1.00 96.69 214 GLU A N 1
ATOM 1710 C CA . GLU A 1 214 ? 6.323 13.512 -11.075 1.00 96.69 214 GLU A CA 1
ATOM 1711 C C . GLU A 1 214 ? 6.755 12.051 -11.201 1.00 96.69 214 GLU A C 1
ATOM 1713 O O . GLU A 1 214 ? 7.938 11.750 -11.060 1.00 96.69 214 GLU A O 1
ATOM 1718 N N . ALA A 1 215 ? 5.847 11.149 -11.585 1.00 97.06 215 ALA A N 1
ATOM 1719 C CA . ALA A 1 215 ? 6.191 9.762 -11.889 1.00 97.06 215 ALA A CA 1
ATOM 1720 C C . ALA A 1 215 ? 7.292 9.664 -12.958 1.00 97.06 215 ALA A C 1
ATOM 1722 O O . ALA A 1 215 ? 8.297 8.994 -12.743 1.00 97.06 215 ALA A O 1
ATOM 1723 N N . ARG A 1 216 ? 7.180 10.398 -14.076 1.00 97.06 216 ARG A N 1
ATOM 1724 C CA . ARG A 1 216 ? 8.230 10.425 -15.112 1.00 97.06 216 ARG A CA 1
ATOM 1725 C C . ARG A 1 216 ? 9.566 10.955 -14.583 1.00 97.06 216 ARG A C 1
ATOM 1727 O O . ARG A 1 216 ? 10.612 10.476 -15.014 1.00 97.06 216 ARG A O 1
ATOM 1734 N N . ARG A 1 217 ? 9.558 11.953 -13.690 1.00 97.25 217 ARG A N 1
ATOM 1735 C CA . ARG A 1 217 ? 10.784 12.466 -13.053 1.00 97.25 217 ARG A CA 1
ATOM 1736 C C . ARG A 1 217 ? 11.436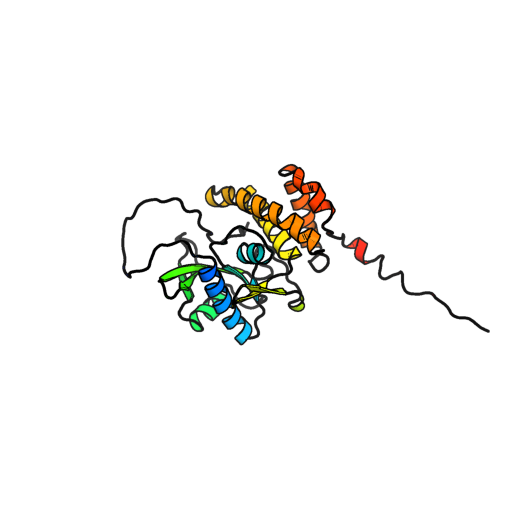 11.394 -12.179 1.00 97.25 217 ARG A C 1
ATOM 1738 O O . ARG A 1 217 ? 12.633 11.156 -12.322 1.00 97.25 217 ARG A O 1
ATOM 1745 N N . ARG A 1 218 ? 10.642 10.703 -11.360 1.00 98.06 218 ARG A N 1
ATOM 1746 C CA . ARG A 1 218 ? 11.106 9.601 -10.509 1.00 98.06 218 ARG A CA 1
ATOM 1747 C C . ARG A 1 218 ? 11.628 8.421 -11.315 1.00 98.06 218 ARG A C 1
ATOM 1749 O O . ARG A 1 218 ? 12.665 7.887 -10.957 1.00 98.06 218 ARG A O 1
ATOM 1756 N N . ILE A 1 219 ? 10.990 8.072 -12.436 1.00 97.69 219 ILE A N 1
ATOM 1757 C CA . ILE A 1 219 ? 11.481 7.015 -13.338 1.00 97.69 219 ILE A CA 1
ATOM 1758 C C . ILE A 1 219 ? 12.890 7.340 -13.829 1.00 97.69 219 ILE A C 1
ATOM 1760 O O . ILE A 1 219 ? 13.749 6.467 -13.810 1.00 97.69 219 ILE A O 1
ATOM 1764 N N . ARG A 1 220 ? 13.166 8.593 -14.222 1.00 97.44 220 ARG A N 1
ATOM 1765 C CA . ARG A 1 220 ? 14.519 8.987 -14.654 1.00 97.44 220 ARG A CA 1
ATOM 1766 C C . ARG A 1 220 ? 15.552 8.781 -13.545 1.00 97.44 220 ARG A C 1
ATOM 1768 O O . ARG A 1 220 ? 16.603 8.210 -13.810 1.00 97.44 220 ARG A O 1
ATOM 1775 N N . SER A 1 221 ? 15.237 9.188 -12.316 1.00 97.75 221 SER A N 1
ATOM 1776 C CA . SER A 1 221 ? 16.113 8.972 -11.153 1.00 97.75 221 SER A CA 1
ATOM 1777 C C . SER A 1 221 ? 16.266 7.482 -10.801 1.00 97.75 221 SER A C 1
ATOM 1779 O O . SER A 1 221 ? 17.365 7.009 -10.506 1.00 97.75 221 SER A O 1
ATOM 1781 N N . TYR A 1 222 ? 15.187 6.706 -10.904 1.00 98.25 222 TYR A N 1
ATOM 1782 C CA . TYR A 1 222 ? 15.208 5.267 -10.654 1.00 98.25 222 TYR A CA 1
ATOM 1783 C C . TYR A 1 222 ? 16.055 4.524 -11.684 1.00 98.25 222 TYR A C 1
ATOM 1785 O O . TYR A 1 222 ? 16.867 3.689 -11.315 1.00 98.25 222 TYR A O 1
ATOM 1793 N N . VAL A 1 223 ? 15.941 4.860 -12.969 1.00 98.19 223 VAL A N 1
ATOM 1794 C CA . VAL A 1 223 ? 16.756 4.255 -14.033 1.00 98.19 223 VAL A CA 1
ATOM 1795 C C . VAL A 1 223 ? 18.239 4.597 -13.875 1.00 98.19 223 VAL A C 1
ATOM 1797 O O . VAL A 1 223 ? 19.078 3.750 -14.157 1.00 98.19 223 VAL A O 1
ATOM 1800 N N . GLN A 1 224 ? 18.585 5.789 -13.380 1.00 97.44 224 GLN A N 1
ATOM 1801 C CA . GLN A 1 224 ? 19.982 6.131 -13.078 1.00 97.44 224 GLN A CA 1
ATOM 1802 C C . GLN A 1 224 ? 20.582 5.226 -11.991 1.00 97.44 224 GLN A C 1
ATOM 1804 O O . GLN A 1 224 ? 21.741 4.840 -12.094 1.00 97.44 224 GLN A O 1
ATOM 1809 N N . SER A 1 225 ? 19.796 4.865 -10.973 1.00 96.31 225 SER A N 1
ATOM 1810 C CA . SER A 1 225 ? 20.231 3.978 -9.881 1.00 96.31 225 SER A CA 1
ATOM 1811 C C . SER A 1 225 ? 20.050 2.485 -10.187 1.00 96.31 225 SER A C 1
ATOM 1813 O O . SER A 1 225 ? 20.771 1.655 -9.642 1.00 96.31 225 SER A O 1
ATOM 1815 N N . HIS A 1 226 ? 19.123 2.135 -11.082 1.00 97.19 226 HIS A N 1
ATOM 1816 C CA . HIS A 1 226 ? 18.787 0.768 -11.484 1.00 97.19 226 HIS A CA 1
ATOM 1817 C C . HIS A 1 226 ? 18.700 0.658 -13.019 1.00 97.19 226 HIS A C 1
ATOM 1819 O O . HIS A 1 226 ? 17.600 0.490 -13.564 1.00 97.19 226 HIS A O 1
ATOM 1825 N N . PRO A 1 227 ? 19.832 0.729 -13.749 1.00 97.19 227 PRO A N 1
ATOM 1826 C CA . PRO A 1 227 ? 19.828 0.824 -15.214 1.00 97.19 227 PRO A CA 1
ATOM 1827 C C . PRO A 1 227 ? 19.137 -0.342 -15.929 1.00 97.19 227 PRO A C 1
ATOM 1829 O O . PRO A 1 227 ? 18.496 -0.141 -16.96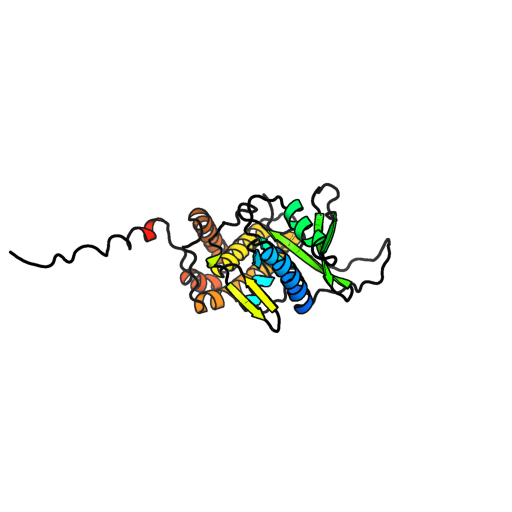0 1.00 97.19 227 PRO A O 1
ATOM 1832 N N . SER A 1 228 ? 19.182 -1.548 -15.354 1.00 97.00 228 SER A N 1
ATOM 1833 C CA . SER A 1 228 ? 18.509 -2.740 -15.895 1.00 97.00 228 SER A CA 1
ATOM 1834 C C . SER A 1 228 ? 16.979 -2.622 -15.939 1.00 97.00 228 SER A C 1
ATOM 1836 O O . SER A 1 228 ? 16.321 -3.334 -16.695 1.00 97.00 228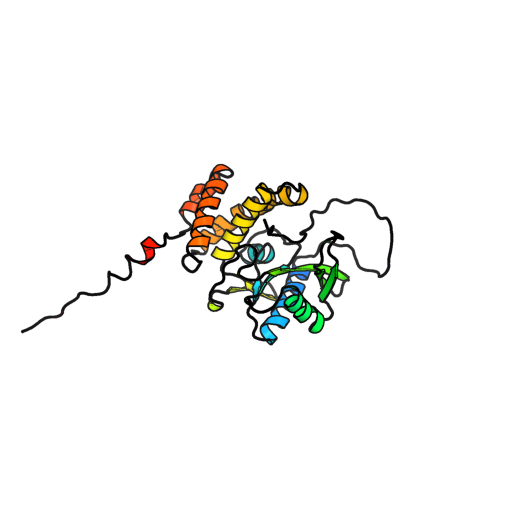 SER A O 1
ATOM 1838 N N . SER A 1 229 ? 16.388 -1.699 -15.173 1.00 96.75 229 SER A N 1
ATOM 1839 C CA . SER A 1 229 ? 14.943 -1.447 -15.194 1.00 96.75 229 SER A CA 1
ATOM 1840 C C . SER A 1 229 ? 14.483 -0.622 -16.403 1.00 96.75 229 SER A C 1
ATOM 1842 O O . SER A 1 229 ? 13.286 -0.589 -16.686 1.00 96.75 229 SER A O 1
ATOM 1844 N N . LYS A 1 230 ? 15.404 0.024 -17.138 1.00 95.81 230 LYS A N 1
ATOM 1845 C CA . LYS A 1 230 ? 15.086 0.977 -18.215 1.00 95.81 230 LYS A CA 1
ATOM 1846 C C . LYS A 1 230 ? 14.133 0.403 -19.260 1.00 95.81 230 LYS A C 1
ATOM 1848 O O . LYS A 1 230 ? 13.110 1.013 -19.550 1.00 95.81 230 LYS A O 1
ATOM 1853 N N . GLU A 1 231 ? 14.445 -0.778 -19.790 1.00 94.81 231 GLU A N 1
ATOM 1854 C CA . GLU A 1 231 ? 13.646 -1.401 -20.853 1.00 94.81 231 GLU A CA 1
ATOM 1855 C C . GLU A 1 231 ? 12.204 -1.679 -20.401 1.00 94.81 231 GLU A C 1
ATOM 1857 O O . GLU A 1 231 ? 11.259 -1.571 -21.183 1.00 94.81 231 GLU A O 1
ATOM 1862 N N . HIS A 1 232 ? 12.016 -1.996 -19.119 1.00 95.56 232 HIS A N 1
ATOM 1863 C CA . HIS A 1 232 ? 10.689 -2.219 -18.564 1.00 95.56 232 HIS A CA 1
ATOM 1864 C C . HIS A 1 232 ? 9.894 -0.913 -18.478 1.00 95.56 232 HIS A C 1
ATOM 1866 O O . HIS A 1 232 ? 8.732 -0.870 -18.878 1.00 95.56 232 HIS A O 1
ATOM 1872 N N . TRP A 1 233 ? 10.522 0.163 -17.995 1.00 95.81 233 TRP A N 1
ATOM 1873 C CA . TRP A 1 233 ? 9.885 1.476 -17.913 1.00 95.81 233 TRP A CA 1
ATOM 1874 C C . TRP A 1 233 ? 9.537 2.052 -19.287 1.00 95.81 233 TRP A C 1
ATOM 1876 O O . TRP A 1 233 ? 8.467 2.639 -19.427 1.00 95.81 233 TRP A O 1
ATOM 1886 N N . ASP A 1 234 ? 10.372 1.829 -20.306 1.00 91.94 234 ASP A N 1
ATOM 1887 C CA . ASP A 1 234 ? 10.105 2.262 -21.686 1.00 91.94 234 ASP A CA 1
ATOM 1888 C C . ASP A 1 234 ? 8.827 1.606 -22.261 1.00 91.94 234 ASP A C 1
ATOM 1890 O O . ASP A 1 234 ? 8.131 2.196 -23.091 1.00 91.94 234 ASP A O 1
ATOM 1894 N N . LYS A 1 235 ? 8.471 0.402 -21.785 1.00 92.19 235 LYS A N 1
ATOM 1895 C CA . LYS A 1 235 ? 7.249 -0.324 -22.177 1.00 92.19 235 LYS A CA 1
ATOM 1896 C C . LYS A 1 235 ? 5.997 0.141 -21.420 1.00 92.19 235 LYS A C 1
ATOM 1898 O O . LYS A 1 235 ? 4.884 -0.056 -21.914 1.00 92.19 235 LYS A O 1
ATOM 1903 N N . ILE A 1 236 ? 6.146 0.779 -20.257 1.00 89.88 236 ILE A N 1
ATOM 1904 C CA . ILE A 1 236 ? 5.029 1.289 -19.449 1.00 89.88 236 ILE A CA 1
ATOM 1905 C C . ILE A 1 236 ? 4.681 2.711 -19.900 1.00 89.88 236 ILE A C 1
ATOM 1907 O O . ILE A 1 236 ? 5.417 3.673 -19.682 1.00 89.88 236 ILE A O 1
ATOM 1911 N N . LYS A 1 237 ? 3.514 2.870 -20.529 1.00 76.44 237 LYS A N 1
ATOM 1912 C CA . LYS A 1 237 ? 3.108 4.144 -21.137 1.00 76.44 237 LYS A CA 1
ATOM 1913 C C . LYS A 1 237 ? 2.577 5.127 -20.085 1.00 76.44 237 LYS A C 1
ATOM 1915 O O . LYS A 1 237 ? 1.505 4.930 -19.518 1.00 76.44 237 LYS A O 1
ATOM 1920 N N . LEU A 1 238 ? 3.301 6.231 -19.885 1.00 79.56 238 LEU A N 1
ATOM 1921 C CA . LEU A 1 238 ? 2.861 7.409 -19.122 1.00 79.56 238 LEU A CA 1
ATOM 1922 C C . LEU A 1 238 ? 2.636 8.593 -20.066 1.00 79.56 238 LEU A C 1
ATOM 1924 O O . LEU A 1 238 ? 3.504 9.472 -20.168 1.00 79.56 238 LEU A O 1
ATOM 1928 N N . ARG A 1 239 ? 1.481 8.634 -20.747 1.00 72.50 239 ARG A N 1
ATOM 1929 C CA . ARG A 1 239 ? 1.219 9.651 -21.775 1.00 72.50 239 ARG A CA 1
ATOM 1930 C C . ARG A 1 239 ? 1.401 11.078 -21.260 1.00 72.50 239 ARG A C 1
ATOM 1932 O O . ARG A 1 239 ? 1.131 11.412 -20.088 1.00 72.50 239 ARG A O 1
ATOM 1939 N N . ARG A 1 240 ? 1.881 11.947 -22.148 1.00 64.06 240 ARG A N 1
ATOM 1940 C CA . ARG A 1 240 ? 1.893 13.401 -21.923 1.00 64.06 240 ARG A CA 1
ATOM 1941 C C . ARG A 1 240 ? 0.476 13.943 -22.106 1.00 64.06 240 ARG A C 1
ATOM 1943 O O . ARG A 1 240 ? -0.304 13.391 -22.871 1.00 64.06 240 ARG A O 1
ATOM 1950 N N . SER A 1 241 ? 0.130 15.019 -21.400 1.00 55.69 241 SER A N 1
ATOM 1951 C CA . SER A 1 241 ? -1.195 15.656 -21.512 1.00 55.69 241 SER A CA 1
ATOM 1952 C C . SER A 1 241 ? -1.553 16.015 -22.961 1.00 55.69 241 SER A C 1
ATOM 1954 O O . SER A 1 241 ? -2.704 15.861 -23.361 1.00 55.69 241 SER A O 1
ATOM 1956 N N . THR A 1 242 ? -0.558 16.395 -23.765 1.00 52.12 242 THR A N 1
ATOM 1957 C CA . THR A 1 242 ? -0.703 16.771 -25.178 1.00 52.12 242 THR A CA 1
ATOM 1958 C C . THR A 1 242 ? -1.016 15.604 -26.124 1.00 52.12 242 THR A C 1
ATOM 1960 O O . THR A 1 242 ? -1.580 15.834 -27.187 1.00 52.12 242 THR A O 1
ATOM 1963 N N . GLU A 1 243 ? -0.723 14.353 -25.752 1.00 53.84 243 GLU A N 1
ATOM 1964 C CA . GLU A 1 243 ? -0.943 13.165 -26.606 1.00 53.84 243 GLU A CA 1
ATOM 1965 C C . GLU A 1 243 ? -2.404 12.682 -26.600 1.00 53.84 243 GLU A C 1
ATOM 1967 O O . GLU A 1 243 ? -2.813 11.897 -27.454 1.00 53.84 243 GLU A O 1
ATOM 1972 N N . THR A 1 244 ? -3.211 13.162 -25.652 1.00 50.75 244 THR A N 1
ATOM 1973 C CA . THR A 1 244 ? -4.644 12.840 -25.553 1.00 50.75 244 THR A CA 1
ATOM 1974 C C . THR A 1 244 ? -5.485 13.604 -26.582 1.00 50.75 244 THR A C 1
ATOM 1976 O O . THR A 1 244 ? -6.551 13.135 -26.971 1.00 50.75 244 THR A O 1
ATOM 1979 N N . SER A 1 245 ? -4.998 14.756 -27.062 1.00 45.97 245 SER A N 1
ATOM 1980 C CA . SER A 1 245 ? -5.758 15.652 -27.948 1.00 45.97 245 SER A CA 1
ATOM 1981 C C . SER A 1 245 ? -5.788 15.172 -29.407 1.00 45.97 245 SER A C 1
ATOM 1983 O O . SER A 1 245 ? -6.780 15.339 -30.112 1.00 45.97 245 SER A O 1
ATOM 1985 N N . THR A 1 246 ? -4.740 14.483 -29.870 1.00 44.78 246 THR A N 1
ATOM 1986 C CA . THR A 1 246 ? -4.601 14.123 -31.293 1.00 44.78 246 THR A CA 1
ATOM 1987 C C . THR A 1 246 ? -5.511 12.967 -31.724 1.00 44.78 246 THR A C 1
ATOM 1989 O O . THR A 1 246 ? -5.783 12.809 -32.909 1.00 44.78 246 THR A O 1
ATOM 1992 N N . ARG A 1 247 ? -6.028 12.156 -30.787 1.00 46.47 247 ARG A N 1
ATOM 1993 C CA . ARG A 1 247 ? -6.886 11.002 -31.121 1.00 46.47 247 ARG A CA 1
ATOM 1994 C C . ARG A 1 247 ? -8.380 11.335 -31.192 1.00 46.47 247 ARG A C 1
ATOM 1996 O O . ARG A 1 247 ? -9.125 10.568 -31.792 1.00 46.47 247 ARG A O 1
ATOM 2003 N N . ALA A 1 248 ? -8.807 12.474 -30.640 1.00 45.19 248 ALA A N 1
ATOM 2004 C CA . ALA A 1 248 ? -10.195 12.938 -30.711 1.00 45.19 248 ALA A CA 1
ATOM 2005 C C . ALA A 1 248 ? -10.525 13.673 -32.028 1.00 45.19 248 ALA A C 1
ATOM 2007 O O . ALA A 1 248 ? -11.691 13.788 -32.384 1.00 45.19 248 ALA A O 1
ATOM 2008 N N . GLN A 1 249 ? -9.518 14.118 -32.791 1.00 45.59 249 GLN A N 1
ATOM 2009 C CA . GLN A 1 249 ? -9.714 14.837 -34.062 1.00 45.59 249 GLN A CA 1
ATOM 2010 C C . GLN A 1 249 ? -9.739 13.930 -35.313 1.00 45.59 249 GLN A C 1
ATOM 2012 O O . GLN A 1 249 ? -9.834 14.429 -36.429 1.00 45.59 249 GLN A O 1
ATOM 2017 N N . GLY A 1 250 ? -9.668 12.602 -35.154 1.00 42.09 250 GLY A N 1
ATOM 2018 C CA . GLY A 1 250 ? -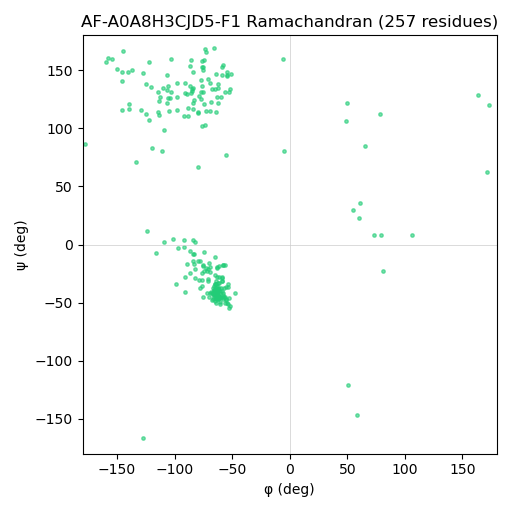9.557 11.651 -36.273 1.00 42.09 250 GLY A CA 1
ATOM 2019 C C . GLY A 1 250 ? -10.859 10.993 -36.749 1.00 42.09 250 GLY A C 1
ATOM 2020 O O . GLY A 1 250 ? -10.822 10.226 -37.707 1.00 42.09 250 GLY A O 1
ATOM 2021 N N . ILE A 1 251 ? -12.004 11.248 -36.107 1.00 47.34 251 ILE A N 1
ATOM 2022 C CA . ILE A 1 251 ? -13.292 10.632 -36.472 1.00 47.34 251 ILE A CA 1
ATOM 2023 C C . ILE A 1 251 ? -14.267 11.743 -36.853 1.00 47.34 251 ILE A C 1
ATOM 2025 O O . ILE A 1 251 ? -15.047 12.215 -36.035 1.00 47.34 251 ILE A O 1
ATOM 2029 N N . GLY A 1 252 ? -14.195 12.209 -38.097 1.00 45.59 252 GLY A N 1
ATOM 2030 C CA . GLY A 1 252 ? -15.118 13.241 -38.558 1.00 45.59 252 GLY A CA 1
ATOM 2031 C C . GLY A 1 252 ? -14.788 13.810 -39.925 1.00 45.59 252 GLY A C 1
ATOM 2032 O O . GLY A 1 252 ? -14.503 14.995 -40.019 1.00 45.59 252 GLY A O 1
ATOM 2033 N N . ARG A 1 253 ? -14.819 12.972 -40.970 1.00 42.16 253 ARG A N 1
ATOM 2034 C CA . ARG A 1 253 ? -15.223 13.348 -42.342 1.00 42.16 253 ARG A CA 1
ATOM 2035 C C . ARG A 1 253 ? -15.184 12.120 -43.258 1.00 42.16 253 ARG A C 1
ATOM 2037 O O . ARG A 1 253 ? -14.213 11.864 -43.958 1.00 42.16 253 ARG A O 1
ATOM 2044 N N . LYS A 1 254 ? -16.287 11.374 -43.277 1.00 40.19 254 LYS A N 1
ATOM 2045 C CA . LYS A 1 254 ? -16.791 10.796 -44.526 1.00 40.19 254 LYS A CA 1
ATOM 2046 C C . LYS A 1 254 ? -18.062 11.568 -44.854 1.00 40.19 254 LYS A C 1
ATOM 2048 O O . LYS A 1 254 ? -19.096 11.322 -44.247 1.00 40.19 254 LYS A O 1
ATOM 2053 N N . GLN A 1 255 ? -17.951 12.554 -45.740 1.00 39.78 255 GLN A N 1
ATOM 2054 C CA . GLN A 1 255 ? -19.122 13.077 -46.433 1.00 39.78 255 GLN A CA 1
ATOM 2055 C C . GLN A 1 255 ? -19.530 12.037 -47.475 1.00 39.78 255 GLN A C 1
ATOM 2057 O O . GLN A 1 255 ? -18.727 11.642 -48.319 1.00 39.78 255 GLN A O 1
ATOM 2062 N N . VAL A 1 256 ? -20.765 11.565 -47.340 1.00 39.53 256 VAL A N 1
ATOM 2063 C CA . VAL A 1 256 ? -21.481 10.768 -48.328 1.00 39.53 256 VAL A CA 1
ATOM 2064 C C . VAL A 1 256 ? -22.229 11.739 -49.250 1.00 39.53 256 VAL A C 1
ATOM 2066 O O . VAL A 1 256 ? -22.870 12.673 -48.780 1.00 39.53 256 VAL A O 1
ATOM 2069 N N . SER A 1 257 ? -22.011 11.494 -50.538 1.00 39.44 257 SER A N 1
ATOM 2070 C CA . SER A 1 257 ? -22.610 11.925 -51.810 1.00 39.44 257 SER A CA 1
ATOM 2071 C C . SER A 1 257 ? -23.884 12.791 -51.919 1.00 39.44 257 SER A C 1
ATOM 2073 O O . SER A 1 257 ? -24.820 12.702 -51.130 1.00 39.44 257 SER A O 1
ATOM 2075 N N . THR A 1 258 ? -23.950 13.388 -53.126 1.00 39.97 258 THR A N 1
ATOM 2076 C CA . THR A 1 258 ? -25.108 13.699 -54.005 1.00 39.97 258 THR A CA 1
ATOM 2077 C C . THR A 1 258 ? -25.972 14.916 -53.679 1.00 39.97 258 THR A C 1
ATOM 2079 O O . THR A 1 258 ? -26.735 14.899 -52.720 1.00 39.97 258 THR A O 1
ATOM 2082 N N . LEU A 1 259 ? -25.920 15.934 -54.548 1.00 41.09 259 LEU A N 1
ATOM 2083 C CA . LEU A 1 259 ? -26.702 16.034 -55.794 1.00 41.09 259 LEU A CA 1
ATOM 2084 C C . LEU A 1 259 ? -25.910 16.826 -56.845 1.00 41.09 259 LEU A C 1
ATOM 2086 O O . LEU A 1 259 ? -25.111 17.692 -56.422 1.00 41.09 259 LEU A O 1
#

pLDDT: mean 85.17, std 21.15, range [28.0, 98.75]

Mean predicted aligned error: 8.91 Å

Solvent-accessible surface area (backbone atoms only — not comparable to full-atom values): 15448 Å² total; per-residue (Å²): 133,77,71,92,63,79,87,77,82,77,92,72,91,77,82,96,76,83,88,84,92,73,103,48,54,90,54,84,48,49,66,66,55,40,50,51,48,45,44,57,52,47,51,61,34,50,79,69,73,42,51,59,22,26,27,61,50,43,29,45,33,75,71,67,40,86,63,77,44,71,43,35,34,30,38,33,72,51,80,83,64,52,76,67,56,60,50,46,54,47,36,76,74,37,83,45,31,45,75,42,74,41,87,52,86,85,50,90,54,65,44,44,32,30,46,47,98,74,42,32,62,32,44,44,45,78,42,35,46,70,51,84,74,37,71,69,71,68,75,84,55,50,41,76,45,75,57,94,95,45,72,44,41,20,47,41,64,44,55,45,54,51,51,41,52,50,44,23,54,53,16,64,70,37,88,51,62,85,48,22,64,44,20,61,56,33,49,54,49,49,68,57,44,43,64,47,41,58,74,68,63,49,62,45,75,83,48,53,66,66,59,51,51,51,48,54,53,48,49,55,57,47,29,72,78,38,58,88,49,40,71,53,53,73,69,51,55,72,74,57,79,75,67,64,59,68,68,71,76,73,78,84,83,83,84,80,82,88,134

Foldseek 3Di:
DDAPDDDPDDDDDDDDDDDDDDDADPDQDDLVNQLVVQQLLCVLCVVVVWQKAWAPPNLLVLLPDPDRGRATEMETADPPDDQVRSLVSSVVPDVQKDWDDRPPPPDPDTWIWGQDPRRYIHTYHYHYAPPPPQHDFDSVQFDWGDDPPGTGTHHRLVSRLLSLLSLLVSLCVDPDPRSVVCNVVSLSSNVRSLVSCLVVVGADARTDQVSLVVSVVSVVVSCVVVVVCVVSVVSHDSDHPVVVPPVVPPPDDDDDDDD

Secondary structure (DSSP, 8-state):
---S-S-PPP-------S---------PPPHHHHHHHHHHHHHHHHTTT--EEEEHHHHHHHTT-SSPPSEEEEEE--SSS-HHHHHHHHHHH-TTEEEEE-SSTT---EEEEEE-TT--EEEEEEE-TTGGGPPP--GGGPEEEEETTEEEEE--HHHHHHHHHHHHHHHHT-SSHHHHTHHHHHHHHHHHHHHHHHHTT---TTS-HHHHHHHHHHHHHHHHH-GGGHHHHHHS----GGGGTTTTTSS--------

Nearest PDB structures (foldseek):
  8an4-assembly2_B  TM=6.509E-01  e=5.790E-07  Mycobacterium tuberculosis H37Rv
  8avo-assembly1_A  TM=4.147E-01  e=9.498E+00  Homo sapiens
  2q70-assembly1_B  TM=3.779E-01  e=5.651E+00  Homo sapiens
  6vgh-assembly1_A  TM=3.693E-01  e=8.463E+00  Homo sapiens
  4znt-assembly1_B  TM=3.628E-01  e=7.989E+00  Homo sapiens

Radius of gyration: 20.86 Å; Cα contacts (8 Å, |Δi|>4): 364; chains: 1; bounding box: 47×35×88 Å

Organism: NCBI:txid456999

Sequence (259 aa):
MSMWYGNSYSSYDMPASSEHRIGMRRGRPTYGDILDAATDAVRVFEARGTRVCAVGGLACKLEGNIRTPNDVDLLVLDTTSTQEQIKQILVNANSKFYLIPARDPSATYKVLWYRTTLGIRVKVDLLQPGIMSIPDFSPDLIQYKRYLTHRIPVAPFGLVLLLKLQAWEQHQQSSEYRYHTK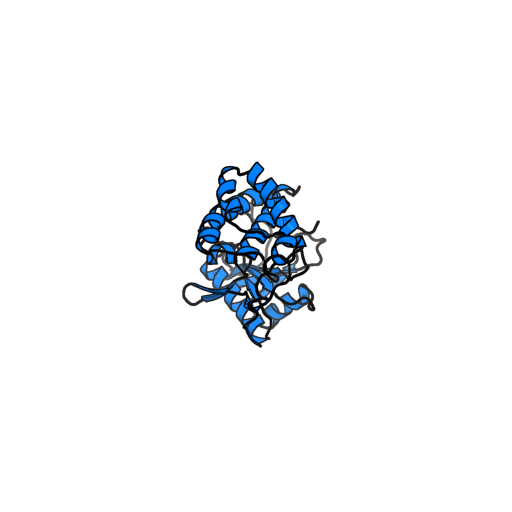HYTDAQDINRLLPLAITAGITCDYLPSDFRREARRRIRSYVQSHPSSKEHWDKIKLRRSTETSTRAQGIGRKQVSTL

InterPro domains:
  IPR043519 Nucleotidyltransferase superfamily [SSF81301] (39-167)